Protein AF-A0A6G4UZ08-F1 (afdb_monomer_lite)

InterPro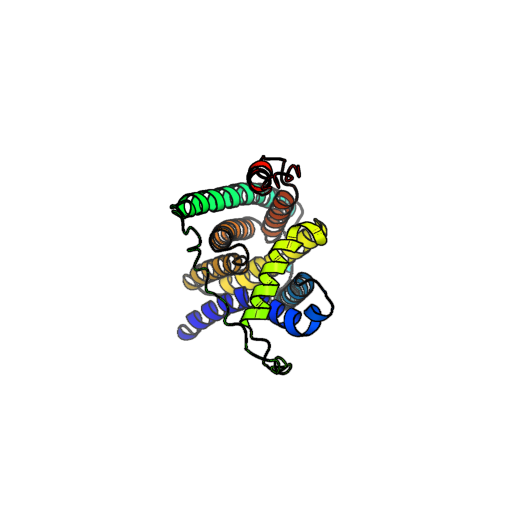 domains:
  IPR003675 CAAX prenyl protease 2/Lysostaphin resistance protein A-like domain [PF02517] (160-238)

Radius of gyration: 23.29 Å; chains: 1; bounding box: 74×42×82 Å

Foldseek 3Di:
DVVCLVVLLVVLLCVLQVLLVQLLVCCLPPPVVVVHASLVSSLVSLVVLLVVLCVVVPVVQFDFDDDVLLVLLLVLLVVLLVVLLVLLVVLLVVVVVVVVPDPPDPPVPPPVPDDPDDDDDDDPPPPPPDPPPVNSVVVNLVRCVVPVQPPCPLVNQLSVLLSSLSNLQVGSLVSLVVDDPPSSVSSNLSSLLSQLVSQCSVHDSSSVSSSVSSVSLNVSCVVRHSSSSSSSSSSNSVCVNDPPPDPPVPPVVVVPDPPPPPDPDD

Secondary structure (DSSP, 8-state):
-GGGHHHHHHHHHHHHHHHHHHHHHHHHHHTGGGT--HHHHHHHHHHHHHHHHHHHH-GGGGS-SSHHHHHHHHHHHHHHHHHHHHHHHHHHHHHHHHHTS---------------S---S-----TTS---HHHHHHHHHHHHHHHTTTTSHHHHHHHHHHHHHIIIIIIIHHHHTTSPTTHHHHHHHHHHHHHHHHTGGG-HHHHHHHHHHHHHHHHHHHHT-HHHHHHHHHHHHHHHHS----STHHHHHHTS----------

Sequence (266 aa):
MRGLIPYGVALLALYGTAARSIAAQVHARWLADRGIHPLPAYGAVLSTVACAGGWYLGIGAWLPDGAAAVVVALAVGGGTGVAAVVGDRWCVHQCGKRRRAPYASYAPSSSTRSRPAGAAAGHEPAEGGRWGIPLARERWYHWARSAAGARWGPGGLTTLAVLEELVYRGVLSALCLRLPAPPAAVALAAVTVAFGLSHAYGGWPQALAKSVVGALFLGAAATATLLAAVTAHVLFNLAACFPVHTGYTGAARAGAMPRETAGEGR

pLDDT: mean 80.52, std 18.05, range [39.38, 97.81]

Structure (mmCIF, N/CA/C/O backbone):
data_AF-A0A6G4UZ08-F1
#
_entry.id   AF-A0A6G4UZ08-F1
#
loop_
_atom_site.group_PDB
_atom_site.id
_atom_site.type_symbol
_atom_site.label_atom_id
_atom_site.label_alt_id
_atom_site.label_comp_id
_atom_site.label_asym_id
_atom_site.label_entity_id
_atom_site.label_seq_id
_atom_site.pdbx_PDB_ins_code
_atom_site.Cartn_x
_atom_site.Cartn_y
_atom_site.Cartn_z
_atom_site.occupancy
_atom_site.B_iso_or_equiv
_atom_site.auth_seq_id
_atom_site.auth_comp_id
_atom_site.auth_asym_id
_atom_site.auth_atom_id
_atom_site.pdbx_PDB_model_num
ATOM 1 N N . MET A 1 1 ? 5.545 -5.923 30.555 1.00 62.38 1 MET A N 1
ATOM 2 C CA . MET A 1 1 ? 5.050 -5.686 29.174 1.00 62.38 1 MET A CA 1
ATOM 3 C C . MET A 1 1 ? 5.569 -4.404 28.510 1.00 62.38 1 MET A C 1
ATOM 5 O O . MET A 1 1 ? 5.794 -4.442 27.309 1.00 62.38 1 MET A O 1
ATOM 9 N N . ARG A 1 2 ? 5.830 -3.295 29.230 1.00 72.75 2 ARG A N 1
ATOM 10 C CA . ARG A 1 2 ? 6.317 -2.030 28.621 1.00 72.75 2 ARG A CA 1
ATOM 11 C C . ARG A 1 2 ? 7.601 -2.167 27.778 1.00 72.75 2 ARG A C 1
ATOM 13 O O . ARG A 1 2 ? 7.722 -1.489 26.767 1.00 72.75 2 ARG A O 1
ATOM 20 N N . GLY A 1 3 ? 8.504 -3.086 28.132 1.00 76.81 3 GLY A N 1
ATOM 21 C CA . GLY A 1 3 ? 9.738 -3.337 27.374 1.00 76.81 3 GLY A CA 1
ATOM 22 C C . GLY A 1 3 ? 9.554 -3.999 26.000 1.00 76.81 3 GLY A C 1
ATOM 23 O O . GLY A 1 3 ? 10.451 -3.890 25.179 1.00 76.81 3 GLY A O 1
ATOM 24 N N . LEU A 1 4 ? 8.412 -4.643 25.716 1.00 83.62 4 LEU A N 1
ATOM 25 C CA . LEU A 1 4 ? 8.166 -5.353 24.444 1.00 83.62 4 LEU A CA 1
ATOM 26 C C . LEU A 1 4 ? 7.576 -4.455 23.348 1.00 83.62 4 LEU A C 1
ATOM 28 O O . LEU A 1 4 ? 7.643 -4.780 22.166 1.00 83.62 4 LEU A O 1
ATOM 32 N N . ILE A 1 5 ? 7.023 -3.307 23.735 1.00 79.44 5 ILE A N 1
ATOM 33 C CA . ILE A 1 5 ? 6.395 -2.338 22.832 1.00 79.44 5 ILE A CA 1
ATOM 34 C C . ILE A 1 5 ? 7.353 -1.846 21.731 1.00 79.44 5 ILE A C 1
ATOM 36 O O . ILE A 1 5 ? 6.970 -1.936 20.563 1.00 79.44 5 ILE A O 1
ATOM 40 N N . PRO A 1 6 ? 8.583 -1.367 22.027 1.00 75.75 6 PRO A N 1
ATOM 41 C CA . PRO A 1 6 ? 9.493 -0.912 20.973 1.00 75.75 6 PRO A CA 1
ATOM 42 C C . PRO A 1 6 ? 9.854 -2.028 19.981 1.00 75.75 6 PRO A C 1
ATOM 44 O O . PRO A 1 6 ? 9.943 -1.771 18.782 1.00 75.75 6 PRO A O 1
ATOM 47 N N . TYR A 1 7 ? 9.974 -3.276 20.449 1.00 78.69 7 TYR A N 1
ATOM 48 C CA . TYR A 1 7 ? 10.212 -4.432 19.581 1.00 78.69 7 TYR A CA 1
ATOM 49 C C . TYR A 1 7 ? 9.017 -4.722 18.670 1.00 78.69 7 TYR A C 1
ATOM 51 O O . TYR A 1 7 ? 9.209 -4.985 17.487 1.00 78.69 7 TYR A O 1
ATOM 59 N N . GLY A 1 8 ? 7.788 -4.612 19.184 1.00 77.94 8 GLY A N 1
ATOM 60 C CA . GLY A 1 8 ? 6.572 -4.753 18.379 1.00 77.94 8 GLY A CA 1
ATOM 61 C C . GLY A 1 8 ? 6.490 -3.717 17.253 1.00 77.94 8 GLY A C 1
ATOM 62 O O . GLY A 1 8 ? 6.228 -4.074 16.106 1.00 77.94 8 GLY A O 1
ATOM 63 N N . VAL A 1 9 ? 6.792 -2.449 17.552 1.00 77.81 9 VAL A N 1
ATOM 64 C CA . VAL A 1 9 ? 6.839 -1.373 16.544 1.00 77.81 9 VAL A CA 1
ATOM 65 C C . VAL A 1 9 ? 7.904 -1.657 15.481 1.00 77.81 9 VAL A C 1
ATOM 67 O O . VAL A 1 9 ? 7.621 -1.570 14.285 1.00 77.81 9 VAL A O 1
ATOM 70 N N . ALA A 1 10 ? 9.114 -2.036 15.903 1.00 77.88 10 ALA A N 1
ATOM 71 C CA . ALA A 1 10 ? 10.207 -2.356 14.989 1.00 77.88 10 ALA A CA 1
ATOM 72 C C . ALA A 1 10 ? 9.869 -3.548 14.080 1.00 77.88 10 ALA A C 1
ATOM 74 O O . ALA A 1 10 ? 10.098 -3.480 12.873 1.00 77.88 10 ALA A O 1
ATOM 75 N N . LEU A 1 11 ? 9.273 -4.608 14.636 1.00 82.50 11 LEU A N 1
ATOM 76 C CA . LEU A 1 11 ? 8.831 -5.777 13.876 1.00 82.50 11 LEU A CA 1
ATOM 77 C C . LEU A 1 11 ? 7.790 -5.400 12.822 1.00 82.50 11 LEU A C 1
ATOM 79 O O . LEU A 1 11 ? 7.929 -5.813 11.676 1.00 82.50 11 LEU A O 1
ATOM 83 N N . LEU A 1 12 ? 6.790 -4.583 13.162 1.00 78.75 12 LEU A N 1
ATOM 84 C CA . LEU A 1 12 ? 5.768 -4.149 12.202 1.00 78.75 12 LEU A CA 1
ATOM 85 C C . LEU A 1 12 ? 6.366 -3.324 11.052 1.00 78.75 12 LEU A C 1
ATOM 87 O O . LEU A 1 12 ? 6.024 -3.550 9.891 1.00 78.75 12 LEU A O 1
ATOM 91 N N . ALA A 1 13 ? 7.308 -2.426 11.350 1.00 78.50 13 ALA A N 1
ATOM 92 C CA . ALA A 1 13 ? 8.030 -1.671 10.326 1.00 78.50 13 ALA A CA 1
ATOM 93 C C . ALA A 1 13 ? 8.885 -2.587 9.423 1.00 78.50 13 ALA A C 1
ATOM 95 O O . ALA A 1 13 ? 8.894 -2.436 8.197 1.00 78.50 13 ALA A O 1
ATOM 96 N N . LEU A 1 14 ? 9.565 -3.572 10.019 1.00 82.94 14 LEU A N 1
ATOM 97 C CA . LEU A 1 14 ? 10.324 -4.598 9.301 1.00 82.94 14 LEU A CA 1
ATOM 98 C C . LEU A 1 14 ? 9.415 -5.423 8.388 1.00 82.94 14 LEU A C 1
ATOM 100 O O . LEU A 1 14 ? 9.700 -5.521 7.198 1.00 82.94 14 LEU A O 1
ATOM 104 N N . TYR A 1 15 ? 8.289 -5.937 8.886 1.00 82.06 15 TYR A N 1
ATOM 105 C CA . TYR A 1 15 ? 7.314 -6.672 8.074 1.00 82.06 15 TYR A CA 1
ATOM 106 C C . TYR A 1 15 ? 6.785 -5.830 6.908 1.00 82.06 15 TYR A C 1
ATOM 108 O O . TYR A 1 15 ? 6.729 -6.318 5.777 1.00 82.06 15 TYR A O 1
ATOM 116 N N . GLY A 1 16 ? 6.504 -4.546 7.152 1.00 77.56 16 GLY A N 1
ATOM 117 C CA . GLY A 1 16 ? 6.079 -3.599 6.122 1.00 77.56 16 GLY A CA 1
ATOM 118 C C . GLY A 1 16 ? 7.106 -3.374 5.008 1.00 77.56 16 GLY A C 1
ATOM 119 O O . GLY A 1 16 ? 6.731 -2.964 3.917 1.00 77.56 16 GLY A O 1
ATOM 120 N N . THR A 1 17 ? 8.390 -3.660 5.222 1.00 84.88 17 THR A N 1
ATOM 121 C CA . THR A 1 17 ? 9.422 -3.583 4.167 1.00 84.88 17 THR A CA 1
ATOM 122 C C . THR A 1 17 ? 9.878 -4.959 3.668 1.00 84.88 17 THR A C 1
ATOM 124 O O . THR A 1 17 ? 10.430 -5.074 2.569 1.00 84.88 17 THR A O 1
ATOM 127 N N . ALA A 1 18 ? 9.611 -6.020 4.434 1.00 89.75 18 ALA A N 1
ATOM 128 C CA . ALA A 1 18 ? 10.060 -7.378 4.161 1.00 89.75 18 ALA A CA 1
ATOM 129 C C . ALA A 1 18 ? 9.381 -8.000 2.940 1.00 89.75 18 ALA A C 1
ATOM 131 O O . ALA A 1 18 ? 10.061 -8.687 2.183 1.00 89.75 18 ALA A O 1
ATOM 132 N N . ALA A 1 19 ? 8.089 -7.733 2.701 1.00 90.44 19 ALA A N 1
ATOM 133 C CA . ALA A 1 19 ? 7.340 -8.347 1.597 1.00 90.44 19 ALA A CA 1
ATOM 134 C C . ALA A 1 19 ? 8.050 -8.165 0.245 1.00 90.44 19 ALA A C 1
ATOM 136 O O . ALA A 1 19 ? 8.245 -9.111 -0.518 1.00 90.44 19 ALA A O 1
ATOM 137 N N . ARG A 1 20 ? 8.545 -6.950 -0.001 1.00 88.56 20 ARG A N 1
ATOM 138 C CA . ARG A 1 20 ? 9.334 -6.619 -1.185 1.00 88.56 20 ARG A CA 1
ATOM 139 C C . ARG A 1 20 ? 10.671 -7.362 -1.223 1.00 88.56 20 ARG A C 1
ATOM 141 O O . ARG A 1 20 ? 11.052 -7.878 -2.269 1.00 88.56 20 ARG A O 1
ATOM 148 N N . SER A 1 21 ? 11.408 -7.373 -0.115 1.00 89.62 21 SER A N 1
ATOM 149 C CA . SER A 1 21 ? 12.724 -8.019 -0.038 1.00 89.62 21 SER A CA 1
ATOM 150 C C . SER A 1 21 ? 12.619 -9.527 -0.257 1.00 89.62 21 SER A C 1
ATOM 152 O O . SER A 1 21 ? 13.407 -10.093 -1.010 1.00 89.62 21 SER A O 1
ATOM 154 N N . ILE A 1 22 ? 11.605 -10.161 0.337 1.00 91.31 22 ILE A N 1
ATOM 155 C CA . ILE A 1 22 ? 11.285 -11.575 0.136 1.00 91.31 22 ILE A CA 1
ATOM 156 C C . ILE A 1 22 ? 10.932 -11.814 -1.332 1.00 91.31 22 ILE A C 1
ATOM 158 O O . ILE A 1 22 ? 11.539 -12.673 -1.961 1.00 91.31 22 ILE A O 1
ATOM 162 N N . ALA A 1 23 ? 10.032 -11.015 -1.912 1.00 91.19 23 ALA A N 1
ATOM 163 C CA . ALA A 1 23 ? 9.655 -11.141 -3.318 1.00 91.19 23 ALA A CA 1
ATOM 164 C C . ALA A 1 23 ? 10.851 -10.994 -4.274 1.00 91.19 23 ALA A C 1
ATOM 166 O O . ALA A 1 23 ? 10.967 -11.753 -5.234 1.00 91.19 23 ALA A O 1
ATOM 167 N N . ALA A 1 24 ? 11.770 -10.067 -3.987 1.00 87.94 24 ALA A N 1
ATOM 168 C CA . ALA A 1 24 ? 12.991 -9.884 -4.763 1.00 87.94 24 ALA A CA 1
ATOM 169 C C . ALA A 1 24 ? 13.921 -11.101 -4.687 1.00 87.94 24 ALA A C 1
ATOM 171 O O . ALA A 1 24 ? 14.457 -11.520 -5.709 1.00 87.94 24 ALA A O 1
ATOM 172 N N . GLN A 1 25 ? 14.078 -11.700 -3.503 1.00 90.38 25 GLN A N 1
ATOM 173 C CA . GLN A 1 25 ? 14.859 -12.929 -3.331 1.00 90.38 25 GLN A CA 1
ATOM 174 C C . GLN A 1 25 ? 14.197 -14.121 -4.028 1.00 90.38 25 GLN A C 1
ATOM 176 O O . GLN A 1 25 ? 14.879 -14.884 -4.709 1.00 90.38 25 GLN A O 1
ATOM 181 N N . VAL A 1 26 ? 12.873 -14.253 -3.900 1.00 92.12 26 VAL A N 1
ATOM 182 C CA . VAL A 1 26 ? 12.088 -15.301 -4.562 1.00 92.12 26 VAL A CA 1
ATOM 183 C C . VAL A 1 26 ? 12.263 -15.215 -6.074 1.00 92.12 26 VAL A C 1
ATOM 185 O O . VAL A 1 26 ? 12.577 -16.201 -6.739 1.00 92.12 26 VAL A O 1
ATOM 188 N N . HIS A 1 27 ? 12.106 -14.013 -6.622 1.00 91.38 27 HIS A N 1
ATOM 189 C CA . HIS A 1 27 ? 12.252 -13.788 -8.049 1.00 91.38 27 HIS A CA 1
ATOM 190 C C . HIS A 1 27 ? 13.671 -14.060 -8.536 1.00 91.38 27 HIS A C 1
ATOM 192 O O . HIS A 1 27 ? 13.840 -14.839 -9.470 1.00 91.38 27 HIS A O 1
ATOM 198 N N . ALA A 1 28 ? 14.678 -13.488 -7.871 1.00 88.69 28 ALA A N 1
ATOM 199 C CA . ALA A 1 28 ? 16.075 -13.639 -8.260 1.00 88.69 28 ALA A CA 1
ATOM 200 C C . ALA A 1 28 ? 16.537 -15.101 -8.260 1.00 88.69 28 ALA A C 1
ATOM 202 O O . ALA A 1 28 ? 17.313 -15.483 -9.127 1.00 88.69 28 ALA A O 1
ATOM 203 N N . ARG A 1 29 ? 16.061 -15.913 -7.307 1.00 91.44 29 ARG A N 1
ATOM 204 C CA . ARG A 1 29 ? 16.478 -17.315 -7.171 1.00 91.44 29 ARG A CA 1
ATOM 205 C C . ARG A 1 29 ? 15.748 -18.277 -8.099 1.00 91.44 29 ARG A C 1
ATOM 207 O O . ARG A 1 29 ? 16.340 -19.271 -8.496 1.00 91.44 29 ARG A O 1
ATOM 214 N N . TRP A 1 30 ? 14.466 -18.039 -8.385 1.00 93.62 30 TRP A N 1
ATOM 215 C CA . TRP A 1 30 ? 13.621 -19.070 -9.009 1.00 93.62 30 TRP A CA 1
ATOM 216 C C . TRP A 1 30 ? 12.907 -18.638 -10.290 1.00 93.62 30 TRP A C 1
ATOM 218 O O . TRP A 1 30 ? 12.443 -19.495 -11.042 1.00 93.62 30 TRP A O 1
ATOM 228 N N . LEU A 1 31 ? 12.774 -17.334 -10.541 1.00 91.75 31 LEU A N 1
ATOM 229 C CA . LEU A 1 31 ? 11.913 -16.810 -11.608 1.00 91.75 31 LEU A CA 1
ATOM 230 C C . LEU A 1 31 ? 12.671 -15.979 -12.646 1.00 91.75 31 LEU A C 1
ATOM 232 O O . LEU A 1 31 ? 12.237 -15.918 -13.796 1.00 91.75 31 LEU A O 1
ATOM 236 N N . ALA A 1 32 ? 13.787 -15.358 -12.258 1.00 88.50 32 ALA A N 1
ATOM 237 C CA . ALA A 1 32 ? 14.566 -14.475 -13.118 1.00 88.50 32 ALA A CA 1
ATOM 238 C C . ALA A 1 32 ? 15.076 -15.196 -14.375 1.00 88.50 32 ALA A C 1
ATOM 240 O O . ALA A 1 32 ? 14.857 -14.703 -15.481 1.00 88.50 32 ALA A O 1
ATOM 241 N N . ASP A 1 33 ? 15.646 -16.394 -14.223 1.00 88.81 33 ASP A N 1
ATOM 242 C CA . ASP A 1 33 ? 16.184 -17.186 -15.343 1.00 88.81 33 ASP A CA 1
ATOM 243 C C 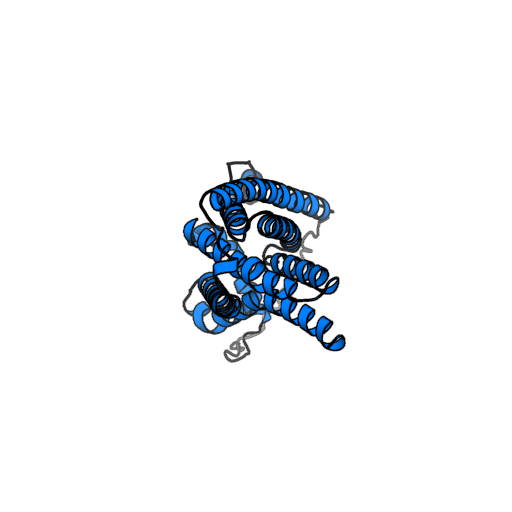. ASP A 1 33 ? 15.090 -17.717 -16.279 1.00 88.81 33 ASP A C 1
ATOM 245 O O . ASP A 1 33 ? 15.345 -18.054 -17.430 1.00 88.81 33 ASP A O 1
ATOM 249 N N . ARG A 1 34 ? 13.838 -17.736 -15.807 1.00 91.94 34 ARG A N 1
ATOM 250 C CA . ARG A 1 34 ? 12.658 -18.116 -16.597 1.00 91.94 34 ARG A CA 1
ATOM 251 C C . ARG A 1 34 ? 12.025 -16.927 -17.321 1.00 91.94 34 ARG A C 1
ATOM 253 O O . ARG A 1 34 ? 10.966 -17.074 -17.922 1.00 91.94 34 ARG A O 1
ATOM 260 N N . GLY A 1 35 ? 12.605 -15.730 -17.202 1.00 87.50 35 GLY A N 1
ATOM 261 C CA . GLY A 1 35 ? 12.043 -14.501 -17.764 1.00 87.50 35 GLY A CA 1
ATOM 262 C C . GLY A 1 35 ? 10.690 -14.101 -17.159 1.00 87.50 35 GLY A C 1
ATOM 263 O O . GLY A 1 35 ? 9.981 -13.270 -17.732 1.00 87.50 35 GLY A O 1
ATOM 264 N N . ILE A 1 36 ? 10.310 -14.679 -16.013 1.00 88.50 36 ILE A N 1
ATOM 265 C CA . ILE A 1 36 ? 9.049 -14.366 -15.339 1.00 88.50 36 ILE A CA 1
ATOM 266 C C . ILE A 1 36 ? 9.177 -12.990 -14.685 1.00 88.50 36 ILE A C 1
ATOM 268 O O . ILE A 1 36 ? 10.213 -12.629 -14.125 1.00 88.50 36 ILE A O 1
ATOM 272 N N . HIS A 1 37 ? 8.109 -12.198 -14.756 1.00 85.88 37 HIS A N 1
ATOM 273 C CA . HIS A 1 37 ? 8.084 -10.858 -14.180 1.00 85.88 37 HIS A CA 1
ATOM 274 C C . HIS A 1 37 ? 8.256 -10.896 -12.642 1.00 85.88 37 HIS A C 1
ATOM 276 O O . HIS A 1 37 ? 7.861 -11.876 -12.023 1.00 85.88 37 HIS A O 1
ATOM 282 N N . PRO A 1 38 ? 8.797 -9.853 -11.989 1.00 86.94 38 PRO A N 1
ATOM 283 C CA . PRO A 1 38 ? 8.907 -9.780 -10.523 1.00 86.94 38 PRO A CA 1
ATOM 284 C C . PRO A 1 38 ? 7.577 -9.667 -9.755 1.00 86.94 38 PRO A C 1
ATOM 286 O O . PRO A 1 38 ? 7.452 -10.141 -8.627 1.00 86.94 38 PRO A O 1
ATOM 289 N N . LEU A 1 39 ? 6.562 -9.045 -10.354 1.00 88.25 39 LEU A N 1
ATOM 290 C CA . LEU A 1 39 ? 5.288 -8.764 -9.676 1.00 88.25 39 LEU A CA 1
ATOM 291 C C . LEU A 1 39 ? 4.445 -9.987 -9.246 1.00 88.25 39 LEU A C 1
ATOM 293 O O . LEU A 1 39 ? 3.821 -9.868 -8.199 1.00 88.25 39 LEU A O 1
ATOM 297 N N . PRO A 1 40 ? 4.417 -11.156 -9.923 1.00 91.75 40 PRO A N 1
ATOM 298 C CA . PRO A 1 40 ? 3.735 -12.345 -9.412 1.00 91.75 40 PRO A CA 1
ATOM 299 C C . PRO A 1 40 ? 4.353 -12.828 -8.101 1.00 91.75 40 PRO A C 1
ATOM 301 O O . PRO A 1 40 ? 3.620 -13.200 -7.194 1.00 91.75 40 PRO A O 1
ATOM 304 N N . ALA A 1 41 ? 5.685 -12.768 -7.960 1.00 92.88 41 ALA A N 1
ATOM 305 C CA . ALA A 1 41 ? 6.344 -13.100 -6.698 1.00 92.8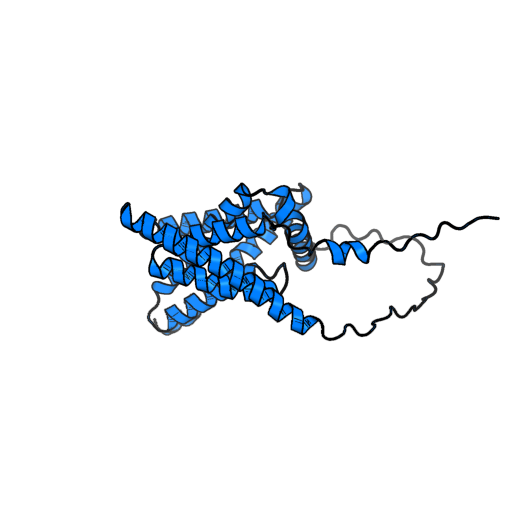8 41 ALA A CA 1
ATOM 306 C C . ALA A 1 41 ? 5.913 -12.139 -5.586 1.00 92.88 41 ALA A C 1
ATOM 308 O O . ALA A 1 41 ? 5.617 -12.566 -4.474 1.00 92.88 41 ALA A O 1
ATOM 309 N N . TYR A 1 42 ? 5.830 -10.845 -5.898 1.00 92.62 42 TYR A N 1
ATOM 310 C CA . TYR A 1 42 ? 5.365 -9.843 -4.943 1.00 92.62 42 TYR A CA 1
ATOM 311 C C . TYR A 1 42 ? 3.894 -10.038 -4.566 1.00 92.62 42 TYR A C 1
ATOM 313 O O . TYR A 1 42 ? 3.576 -10.108 -3.382 1.00 92.62 42 TYR A O 1
ATOM 321 N N . GLY A 1 43 ? 3.018 -10.234 -5.553 1.00 94.44 43 GLY A N 1
ATOM 322 C CA . GLY A 1 43 ? 1.608 -10.543 -5.339 1.00 94.44 43 GLY A CA 1
ATOM 323 C C . GLY A 1 43 ? 1.403 -11.819 -4.519 1.00 94.44 43 GLY A C 1
ATOM 324 O O . GLY A 1 43 ? 0.569 -11.824 -3.620 1.00 94.44 43 GLY A O 1
ATOM 325 N N . ALA A 1 44 ? 2.198 -12.869 -4.747 1.00 95.56 44 ALA A N 1
ATOM 326 C CA . ALA A 1 44 ? 2.138 -14.104 -3.964 1.00 95.56 44 ALA A CA 1
ATOM 327 C C . ALA A 1 44 ? 2.522 -13.878 -2.493 1.00 95.56 44 ALA A C 1
ATOM 329 O O . ALA A 1 44 ? 1.818 -14.339 -1.592 1.00 95.56 44 ALA A O 1
ATOM 330 N N . VAL A 1 45 ? 3.598 -13.124 -2.233 1.00 95.12 45 VAL A N 1
ATOM 331 C CA . VAL A 1 45 ? 4.006 -12.764 -0.866 1.00 95.12 45 VAL A CA 1
ATOM 332 C C . VAL A 1 45 ? 2.922 -11.932 -0.177 1.00 95.12 45 VAL A C 1
ATOM 334 O O . VAL A 1 45 ? 2.529 -12.265 0.939 1.00 95.12 45 VAL A O 1
ATOM 337 N N . LEU A 1 46 ? 2.389 -10.899 -0.840 1.00 96.00 46 LEU A N 1
ATOM 338 C CA . LEU A 1 46 ? 1.308 -10.081 -0.280 1.00 96.00 46 LEU A CA 1
ATOM 339 C C . LEU A 1 46 ? 0.045 -10.905 -0.010 1.00 96.00 46 LEU A C 1
ATOM 341 O O . LEU A 1 46 ? -0.531 -10.784 1.064 1.00 96.00 46 LEU A O 1
ATOM 345 N N . SER A 1 47 ? -0.350 -11.777 -0.941 1.00 96.25 47 SER A N 1
ATOM 346 C CA . SER A 1 47 ? -1.509 -12.667 -0.778 1.00 96.25 47 SER A CA 1
ATOM 347 C C . SER A 1 47 ? -1.334 -13.584 0.426 1.00 96.25 47 SER A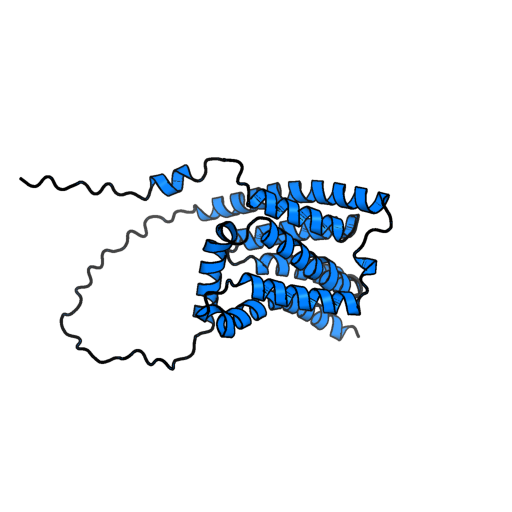 C 1
ATOM 349 O O . SER A 1 47 ? -2.257 -13.747 1.213 1.00 96.25 47 SER A O 1
ATOM 351 N N . THR A 1 48 ? -0.129 -14.124 0.620 1.00 95.12 48 THR A N 1
ATOM 352 C CA . THR A 1 48 ? 0.181 -14.991 1.765 1.00 95.12 48 THR A CA 1
ATOM 353 C C . THR A 1 48 ? 0.024 -14.233 3.083 1.00 95.12 48 THR A C 1
ATOM 355 O O . THR A 1 48 ? -0.631 -14.719 4.003 1.00 95.12 48 THR A O 1
ATOM 358 N N . VAL A 1 49 ? 0.573 -13.015 3.163 1.00 94.19 49 VAL A N 1
ATOM 359 C CA . VAL A 1 49 ? 0.454 -12.151 4.349 1.00 94.19 49 VAL A CA 1
ATOM 360 C C . VAL A 1 49 ? -0.998 -11.732 4.587 1.00 94.19 49 VAL A C 1
ATOM 362 O O . VAL A 1 49 ? -1.462 -11.783 5.725 1.00 94.19 49 VAL A O 1
ATOM 365 N N . ALA A 1 50 ? -1.729 -11.360 3.534 1.00 94.44 50 ALA A N 1
ATOM 366 C CA . ALA A 1 50 ? -3.137 -10.994 3.612 1.00 94.44 50 ALA A CA 1
ATOM 367 C C . ALA A 1 50 ? -3.991 -12.173 4.099 1.00 94.44 50 ALA A C 1
ATOM 369 O O . ALA A 1 50 ? -4.725 -12.019 5.066 1.00 94.44 50 ALA A O 1
ATOM 370 N N . CYS A 1 51 ? -3.856 -13.368 3.517 1.00 94.31 51 CYS A N 1
ATOM 371 C CA . CYS A 1 51 ? -4.597 -14.553 3.953 1.00 94.31 51 CYS A CA 1
ATOM 372 C C . CYS A 1 51 ? -4.295 -14.916 5.414 1.00 94.31 51 CYS A C 1
ATOM 374 O O . CYS A 1 51 ? -5.224 -15.120 6.193 1.00 94.31 51 CYS A O 1
ATOM 376 N N . ALA A 1 52 ? -3.018 -14.940 5.808 1.00 92.75 52 ALA A N 1
ATOM 377 C CA . ALA A 1 52 ? -2.627 -15.232 7.187 1.00 92.75 52 ALA A CA 1
ATOM 378 C C . ALA A 1 52 ? -3.163 -14.181 8.175 1.00 92.75 52 ALA A C 1
ATOM 380 O O . ALA A 1 52 ? -3.681 -14.523 9.237 1.00 92.75 52 ALA A O 1
ATOM 381 N N . GLY A 1 53 ? -3.083 -12.898 7.814 1.00 90.50 53 GLY A N 1
ATOM 382 C CA . GLY A 1 53 ? -3.596 -11.809 8.637 1.00 90.50 53 GLY A CA 1
ATOM 383 C C . GLY A 1 53 ? -5.123 -11.785 8.721 1.00 90.50 53 GLY A C 1
ATOM 384 O O . GLY A 1 53 ? -5.654 -11.545 9.798 1.00 90.50 53 GLY A O 1
ATOM 385 N N . GLY A 1 54 ? -5.829 -12.091 7.631 1.00 90.81 54 GLY A N 1
ATOM 386 C CA . GLY A 1 54 ? -7.289 -12.212 7.610 1.00 90.81 54 GLY A CA 1
ATOM 387 C C . GLY A 1 54 ? -7.790 -13.395 8.430 1.00 90.81 54 GLY A C 1
ATOM 388 O O . GLY A 1 54 ? -8.787 -13.268 9.136 1.00 90.81 54 GLY A O 1
ATOM 389 N N . TRP A 1 55 ? -7.061 -14.515 8.407 1.00 92.38 55 TRP A N 1
ATOM 390 C CA . TRP A 1 55 ? -7.321 -15.651 9.290 1.00 92.38 55 TRP A CA 1
ATOM 391 C C . TRP A 1 55 ? -7.114 -15.288 10.768 1.00 92.38 55 TRP A C 1
ATOM 393 O O . TRP A 1 55 ? -7.960 -15.606 11.597 1.00 92.38 55 TRP A O 1
ATOM 403 N N . TYR A 1 56 ? -6.031 -14.576 11.099 1.00 91.38 56 TYR A N 1
ATOM 404 C CA . TYR A 1 56 ? -5.705 -14.207 12.481 1.00 91.38 56 TYR A CA 1
ATOM 405 C C . TYR A 1 56 ? -6.596 -13.091 13.060 1.00 91.38 56 TYR A C 1
ATOM 407 O O . TYR A 1 56 ? -6.997 -13.156 14.220 1.00 91.38 56 TYR A O 1
ATOM 415 N N . LEU A 1 57 ? -6.886 -12.045 12.280 1.00 90.56 57 LEU A N 1
ATOM 416 C CA . LEU A 1 57 ? -7.628 -10.859 12.732 1.00 90.56 57 LEU A CA 1
ATOM 417 C C . LEU A 1 57 ? -9.141 -10.964 12.503 1.00 90.56 57 LEU A C 1
ATOM 419 O O . LEU A 1 57 ? -9.894 -10.225 13.136 1.00 90.56 57 LEU A O 1
ATOM 423 N N . GLY A 1 58 ? -9.569 -11.857 11.610 1.00 91.75 58 GLY A N 1
ATOM 424 C CA . GLY A 1 58 ? -10.938 -11.954 11.119 1.00 91.75 58 GLY A CA 1
ATOM 425 C C . GLY A 1 58 ? -11.208 -11.000 9.950 1.00 91.75 58 GLY A C 1
ATOM 426 O O . GLY A 1 58 ? -10.930 -9.804 10.014 1.00 91.75 58 GLY A O 1
ATOM 427 N N . ILE A 1 59 ? -11.815 -11.527 8.884 1.00 89.38 59 ILE A N 1
ATOM 428 C CA . ILE A 1 59 ? -12.138 -10.763 7.664 1.00 89.38 59 ILE A CA 1
ATOM 429 C C . ILE A 1 59 ? -13.271 -9.745 7.855 1.00 89.38 59 ILE A C 1
ATOM 431 O O . ILE A 1 59 ? -13.390 -8.812 7.067 1.00 89.38 59 ILE A O 1
ATOM 435 N N . GLY A 1 60 ? -14.097 -9.903 8.897 1.00 86.44 60 GLY A N 1
ATOM 436 C CA . GLY A 1 60 ? -15.232 -9.011 9.161 1.00 86.44 60 GLY A CA 1
ATOM 437 C C . GLY A 1 60 ? -14.803 -7.560 9.376 1.00 86.44 60 GLY A C 1
ATOM 438 O O . GLY A 1 60 ? -15.468 -6.650 8.907 1.00 86.44 60 GLY A O 1
ATOM 439 N N . ALA A 1 61 ? -13.622 -7.339 9.964 1.00 81.19 61 ALA A N 1
ATOM 440 C CA . ALA A 1 61 ? -13.076 -5.999 10.185 1.00 81.19 61 ALA A CA 1
ATOM 441 C C . ALA A 1 61 ? -12.684 -5.257 8.889 1.00 81.19 61 ALA A C 1
ATOM 443 O O . ALA A 1 61 ? -12.322 -4.083 8.932 1.00 81.19 61 ALA A O 1
ATOM 444 N N . TRP A 1 62 ? -12.689 -5.935 7.738 1.00 86.38 62 TRP A N 1
ATOM 445 C CA . TRP A 1 62 ? -12.291 -5.358 6.453 1.00 86.38 62 TRP A CA 1
ATOM 446 C C . TRP A 1 62 ? -13.472 -4.896 5.609 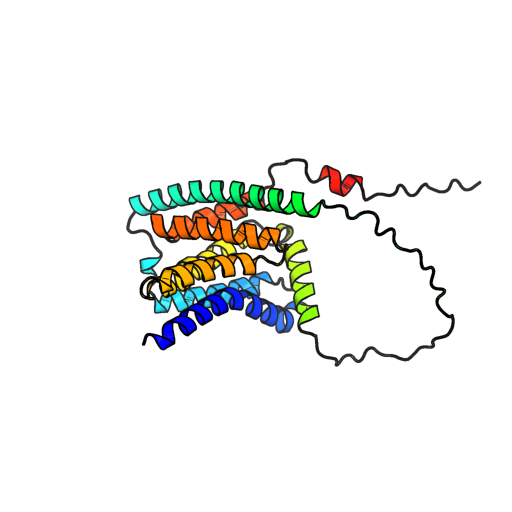1.00 86.38 62 TRP A C 1
ATOM 448 O O . TRP A 1 62 ? -13.283 -4.121 4.668 1.00 86.38 62 TRP A O 1
ATOM 458 N N . LEU A 1 63 ? -14.673 -5.380 5.917 1.00 90.25 63 LEU A N 1
ATOM 459 C CA . LEU A 1 63 ? -15.853 -5.157 5.102 1.00 90.25 63 LEU A CA 1
ATOM 460 C C . LEU A 1 63 ? -16.762 -4.112 5.760 1.00 90.25 63 LEU A C 1
ATOM 462 O O . LEU A 1 63 ? -16.904 -4.102 6.978 1.00 90.25 63 LEU A O 1
ATOM 466 N N . PRO A 1 64 ? -17.366 -3.209 4.972 1.00 91.19 64 PRO A N 1
ATOM 467 C CA . PRO A 1 64 ? -18.405 -2.319 5.472 1.00 91.19 64 PRO A CA 1
ATOM 468 C C . PRO A 1 64 ? -19.672 -3.086 5.861 1.00 91.19 64 PRO A C 1
ATOM 470 O O . PRO A 1 64 ? -20.144 -3.944 5.112 1.00 91.19 64 PRO A O 1
ATOM 473 N N . ASP A 1 65 ? -20.270 -2.692 6.984 1.00 93.56 65 ASP A N 1
ATOM 474 C CA . ASP A 1 65 ? -21.536 -3.243 7.462 1.00 93.56 65 ASP A CA 1
ATOM 475 C C . ASP A 1 65 ? -22.724 -2.573 6.751 1.00 93.56 65 ASP A C 1
ATOM 477 O O . ASP A 1 65 ? -23.222 -1.515 7.141 1.00 93.56 65 ASP A O 1
ATOM 481 N N . GLY A 1 66 ? -23.183 -3.206 5.669 1.00 95.75 66 GLY A N 1
ATOM 482 C CA . GLY A 1 66 ? -24.391 -2.815 4.940 1.00 95.75 66 GLY A CA 1
ATOM 483 C C . GLY A 1 66 ? -24.176 -1.824 3.789 1.00 95.75 66 GLY A C 1
ATOM 484 O O . GLY A 1 66 ? -23.104 -1.255 3.578 1.00 95.75 66 GLY A O 1
ATOM 485 N N . ALA A 1 67 ? -25.236 -1.617 3.001 1.00 95.94 67 ALA A N 1
ATOM 486 C CA . ALA A 1 67 ? -25.167 -0.878 1.737 1.00 95.94 67 ALA A CA 1
ATOM 487 C C . ALA A 1 67 ? -24.790 0.605 1.909 1.00 95.94 67 ALA A C 1
ATOM 489 O O . ALA A 1 67 ? -24.010 1.137 1.121 1.00 95.94 67 ALA A O 1
ATOM 490 N N . ALA A 1 68 ? -25.293 1.271 2.953 1.00 95.56 68 ALA A N 1
ATOM 491 C CA . ALA A 1 68 ? -24.959 2.671 3.222 1.00 95.56 68 ALA A CA 1
ATOM 492 C C . ALA A 1 68 ? -23.456 2.853 3.505 1.00 95.56 68 ALA A C 1
ATOM 494 O O . ALA A 1 68 ? -22.831 3.765 2.966 1.00 95.56 68 ALA A O 1
ATOM 495 N N . ALA A 1 69 ? -22.858 1.943 4.281 1.00 94.50 69 ALA A N 1
ATOM 496 C CA . ALA A 1 69 ? -21.429 1.963 4.577 1.00 94.50 69 ALA A CA 1
ATOM 497 C C . ALA A 1 69 ? -20.575 1.717 3.320 1.00 94.50 69 ALA A C 1
ATOM 499 O O . ALA A 1 69 ? -19.541 2.364 3.151 1.00 94.50 69 ALA A O 1
ATOM 500 N N . VAL A 1 70 ? -21.027 0.854 2.398 1.00 96.19 70 VAL A N 1
ATOM 501 C CA . VAL A 1 70 ? -20.388 0.677 1.080 1.00 96.19 70 VAL A CA 1
ATOM 502 C C . VAL A 1 70 ? -20.388 1.990 0.296 1.00 96.19 70 VAL A C 1
ATOM 504 O O . VAL A 1 70 ? -19.338 2.403 -0.190 1.00 96.19 70 VAL A O 1
ATOM 507 N N . VAL A 1 71 ? -21.532 2.674 0.196 1.00 96.50 71 VAL A N 1
ATOM 508 C CA . VAL A 1 71 ? -21.643 3.944 -0.546 1.00 96.50 71 VAL A CA 1
ATOM 509 C C . VAL A 1 71 ? -20.719 5.010 0.042 1.00 96.50 71 VAL A C 1
ATOM 511 O O . VAL A 1 71 ? -19.981 5.656 -0.702 1.00 96.50 71 VAL A O 1
ATOM 514 N N . VAL A 1 72 ? -20.700 5.156 1.371 1.00 95.81 72 VAL A N 1
ATOM 515 C CA . VAL A 1 72 ? -19.794 6.090 2.056 1.00 95.81 72 VAL A CA 1
ATOM 516 C C . VAL A 1 72 ? -18.334 5.726 1.786 1.00 95.81 72 VAL A C 1
ATOM 518 O O . VAL A 1 72 ? -17.546 6.603 1.438 1.00 95.81 72 VAL A O 1
ATOM 521 N N . ALA A 1 73 ? -17.968 4.445 1.878 1.00 95.25 73 ALA A N 1
ATOM 522 C CA . ALA A 1 73 ? -16.605 3.994 1.614 1.00 95.25 73 ALA A CA 1
ATOM 523 C C . ALA A 1 73 ? -16.164 4.278 0.171 1.00 95.25 73 ALA A C 1
ATOM 525 O O . ALA A 1 73 ? -15.048 4.748 -0.043 1.00 95.25 73 ALA A O 1
ATOM 526 N N . LEU A 1 74 ? -17.040 4.057 -0.812 1.00 96.56 74 LEU A N 1
ATOM 527 C CA . LEU A 1 74 ? -16.767 4.376 -2.213 1.00 96.56 74 LEU A CA 1
ATOM 528 C C . LEU A 1 74 ? -16.639 5.887 -2.442 1.00 96.56 74 LEU A C 1
ATOM 530 O O . LEU A 1 74 ? -15.735 6.312 -3.158 1.00 96.56 74 LEU A O 1
ATOM 534 N N . ALA A 1 75 ? -17.492 6.705 -1.817 1.00 96.81 75 ALA A N 1
ATOM 535 C CA . ALA A 1 75 ? -17.436 8.162 -1.934 1.00 96.81 75 ALA A CA 1
ATOM 536 C C . ALA A 1 75 ? -16.153 8.739 -1.310 1.00 96.81 75 ALA A C 1
ATOM 538 O O . ALA A 1 75 ? -15.431 9.498 -1.962 1.00 96.81 75 ALA A O 1
ATOM 539 N N . VAL A 1 76 ? -15.832 8.328 -0.078 1.00 96.94 76 VAL A N 1
ATOM 540 C CA . VAL A 1 76 ? -14.588 8.704 0.613 1.00 96.94 76 VAL A CA 1
ATOM 541 C C . VAL A 1 76 ? -13.383 8.226 -0.192 1.00 96.94 76 VAL A C 1
ATOM 543 O O . VAL A 1 76 ? -12.499 9.023 -0.497 1.00 96.94 76 VAL A O 1
ATOM 546 N N . GLY A 1 77 ? -13.373 6.958 -0.610 1.00 96.81 77 GLY A N 1
ATOM 547 C CA . GLY A 1 77 ? -12.302 6.383 -1.419 1.00 96.81 77 GLY A CA 1
ATOM 548 C C . GLY A 1 77 ? -12.109 7.105 -2.753 1.00 96.81 77 GLY A C 1
ATOM 549 O O . GLY A 1 77 ? -10.978 7.403 -3.131 1.00 96.81 77 GLY A O 1
ATOM 550 N N . GLY A 1 78 ? -13.198 7.465 -3.435 1.00 97.25 78 GLY A N 1
ATOM 551 C CA . GLY A 1 78 ? -13.178 8.266 -4.658 1.00 97.25 78 GLY A CA 1
ATOM 552 C C . GLY A 1 78 ? -12.510 9.625 -4.455 1.00 97.25 78 GLY A C 1
ATOM 553 O O . GLY A 1 78 ? -11.550 9.959 -5.155 1.00 97.25 78 GLY A O 1
ATOM 554 N N . GLY A 1 79 ? -12.961 10.379 -3.448 1.00 96.88 79 GLY A N 1
ATOM 555 C CA . GLY A 1 79 ? -12.382 11.677 -3.099 1.00 96.88 79 GLY A CA 1
ATOM 556 C C . GLY A 1 79 ? -10.908 11.581 -2.690 1.00 96.88 79 GLY A C 1
ATOM 557 O O . GLY A 1 79 ? -10.072 12.345 -3.181 1.00 96.88 79 GLY A O 1
ATOM 558 N N . THR A 1 80 ? -10.554 10.601 -1.851 1.00 97.12 80 THR A N 1
ATOM 559 C CA . THR A 1 80 ? -9.163 10.358 -1.445 1.00 97.12 80 THR A CA 1
ATOM 560 C C . THR A 1 80 ? -8.285 9.942 -2.624 1.00 97.12 80 THR A C 1
ATOM 562 O O . THR A 1 80 ? -7.145 10.393 -2.707 1.00 97.12 80 THR A O 1
ATOM 565 N N . GLY A 1 81 ? -8.792 9.136 -3.561 1.00 95.94 81 GLY A N 1
ATOM 566 C CA . GLY A 1 81 ? -8.065 8.741 -4.769 1.00 95.94 81 GLY A CA 1
ATOM 567 C C . GLY A 1 81 ? -7.669 9.948 -5.622 1.00 95.94 81 GLY A C 1
ATOM 568 O O . GLY A 1 81 ? -6.506 10.082 -6.007 1.00 95.94 81 GLY A O 1
ATOM 569 N N . VAL A 1 82 ? -8.596 10.889 -5.839 1.00 96.06 82 VAL A N 1
ATOM 570 C CA . VAL A 1 82 ? -8.308 12.155 -6.541 1.00 96.06 82 VAL A CA 1
ATOM 571 C C . VAL A 1 82 ? -7.260 12.976 -5.786 1.00 96.06 82 VAL A C 1
ATOM 573 O O . VAL A 1 82 ? -6.275 13.420 -6.383 1.00 96.06 82 VAL A O 1
ATOM 576 N N . ALA A 1 83 ? -7.426 13.136 -4.469 1.00 96.44 83 ALA A N 1
ATOM 577 C CA . ALA A 1 83 ? -6.470 13.860 -3.633 1.00 96.44 83 ALA A CA 1
ATOM 578 C C . ALA A 1 83 ? -5.068 13.227 -3.675 1.00 96.44 83 ALA A C 1
ATOM 580 O O . ALA A 1 83 ? -4.072 13.944 -3.770 1.00 96.44 83 ALA A O 1
ATOM 581 N N . ALA A 1 84 ? -4.979 11.894 -3.679 1.00 96.25 84 ALA A N 1
ATOM 582 C CA . ALA A 1 84 ? -3.725 11.160 -3.792 1.00 96.25 84 ALA A CA 1
ATOM 583 C C . ALA A 1 84 ? -3.033 11.400 -5.140 1.00 96.25 84 ALA A C 1
ATOM 585 O O . ALA A 1 84 ? -1.822 11.608 -5.165 1.00 96.25 84 ALA A O 1
ATOM 586 N N . VAL A 1 85 ? -3.776 11.440 -6.253 1.00 94.38 85 VAL A N 1
ATOM 587 C CA . VAL A 1 85 ? -3.210 11.755 -7.579 1.00 94.38 85 VAL A CA 1
ATOM 588 C C . VAL A 1 85 ? -2.635 13.172 -7.609 1.00 94.38 85 VAL A C 1
ATOM 590 O O . VAL A 1 85 ? -1.517 13.378 -8.088 1.00 94.38 85 VAL A O 1
ATOM 593 N N . VAL A 1 86 ? -3.373 14.155 -7.084 1.00 94.56 86 VAL A N 1
ATOM 594 C CA . VAL A 1 86 ? -2.912 15.551 -7.009 1.00 94.56 86 VAL A CA 1
ATOM 595 C C . VAL A 1 86 ? -1.692 15.671 -6.092 1.00 94.56 86 VAL A C 1
ATOM 597 O O . VAL A 1 86 ? -0.697 16.292 -6.472 1.00 94.56 86 VAL A O 1
ATOM 600 N N . GLY A 1 87 ? -1.744 15.039 -4.918 1.00 93.56 87 GLY A N 1
ATOM 601 C CA . GLY A 1 87 ? -0.671 15.039 -3.928 1.00 93.56 87 GLY A CA 1
ATOM 602 C C . GLY A 1 87 ? 0.615 14.395 -4.444 1.00 93.56 87 GLY A C 1
ATOM 603 O O . GLY A 1 87 ? 1.680 14.996 -4.326 1.00 93.56 87 GLY A O 1
ATOM 604 N N . ASP A 1 88 ? 0.523 13.226 -5.085 1.00 92.94 88 ASP A N 1
ATOM 605 C CA . ASP A 1 88 ? 1.666 12.524 -5.682 1.00 92.94 88 ASP A CA 1
ATOM 606 C C . ASP A 1 88 ? 2.355 13.406 -6.735 1.00 92.94 88 ASP A C 1
ATOM 608 O O . ASP A 1 88 ? 3.558 13.669 -6.639 1.00 92.94 88 ASP A O 1
ATOM 612 N N . ARG A 1 89 ? 1.579 13.986 -7.664 1.00 91.31 89 ARG A N 1
ATOM 613 C CA . ARG A 1 89 ? 2.094 14.906 -8.694 1.00 91.31 89 ARG A CA 1
ATOM 614 C C . ARG A 1 89 ? 2.747 16.147 -8.090 1.00 91.31 89 ARG A C 1
ATOM 616 O O . ARG A 1 89 ? 3.826 16.548 -8.533 1.00 91.31 89 ARG A O 1
ATOM 623 N N . TRP A 1 90 ? 2.119 16.751 -7.083 1.00 93.31 90 TRP A N 1
ATOM 624 C CA . TRP A 1 90 ? 2.667 17.916 -6.394 1.00 93.31 90 TRP A CA 1
ATOM 625 C C . TRP A 1 90 ? 3.984 17.578 -5.686 1.00 93.31 90 TRP A C 1
ATOM 627 O O . TRP A 1 90 ? 4.980 18.266 -5.912 1.00 93.31 90 TRP A O 1
ATOM 637 N N . CYS A 1 91 ? 4.033 16.490 -4.911 1.00 91.31 91 CYS A N 1
ATOM 638 C CA . CYS A 1 91 ? 5.243 16.039 -4.223 1.00 91.31 91 CYS A CA 1
ATOM 639 C C . CYS A 1 91 ? 6.391 15.781 -5.205 1.00 91.31 91 CYS A C 1
ATOM 641 O O . CYS A 1 91 ? 7.491 16.308 -5.022 1.00 91.31 91 CYS A O 1
ATOM 643 N N . VAL A 1 92 ? 6.133 15.025 -6.276 1.00 86.25 92 VAL A N 1
ATOM 644 C CA . VAL A 1 92 ? 7.137 14.723 -7.306 1.00 86.25 92 VAL A CA 1
ATOM 645 C C . VAL A 1 92 ? 7.657 16.009 -7.959 1.00 86.25 92 VAL A C 1
ATOM 647 O O . VAL A 1 92 ? 8.871 16.171 -8.103 1.00 86.25 92 VAL A O 1
ATOM 650 N N . HIS A 1 93 ? 6.774 16.959 -8.289 1.00 88.19 93 HIS A N 1
ATOM 651 C CA . HIS A 1 93 ? 7.157 18.252 -8.869 1.00 88.19 93 HIS A CA 1
ATOM 652 C C . HIS A 1 93 ? 8.038 19.083 -7.930 1.00 88.19 93 HIS A C 1
ATOM 654 O O . HIS A 1 93 ? 9.091 19.577 -8.342 1.00 88.19 93 HIS A O 1
ATOM 660 N N . GLN A 1 94 ? 7.657 19.211 -6.654 1.00 90.94 94 GLN A N 1
ATOM 661 C CA . GLN A 1 94 ? 8.426 19.985 -5.672 1.00 90.94 94 GLN A CA 1
ATOM 662 C C . GLN A 1 94 ? 9.804 19.369 -5.406 1.00 90.94 94 GLN A C 1
ATOM 664 O O . GLN A 1 94 ? 10.811 20.080 -5.350 1.00 90.94 94 GLN A O 1
ATOM 669 N N . CYS A 1 95 ? 9.880 18.040 -5.305 1.00 87.25 95 CYS A N 1
ATOM 670 C CA . CYS A 1 95 ? 11.150 17.336 -5.168 1.00 87.25 95 CYS A CA 1
ATOM 671 C C . CYS A 1 95 ? 12.017 17.443 -6.437 1.00 87.25 95 CYS A C 1
ATOM 673 O O . CYS A 1 95 ? 13.243 17.523 -6.338 1.00 87.25 95 CYS A O 1
ATOM 675 N N . GLY A 1 96 ? 11.398 17.481 -7.621 1.00 81.31 96 GLY A N 1
ATOM 676 C CA . GLY A 1 96 ? 12.080 17.636 -8.906 1.00 81.31 96 GLY A CA 1
ATOM 677 C C . GLY A 1 96 ? 12.724 19.012 -9.092 1.00 81.31 96 GLY A C 1
ATOM 678 O O . GLY A 1 96 ? 13.859 19.093 -9.563 1.00 81.31 96 GLY A O 1
ATOM 679 N N . LYS A 1 97 ? 12.061 20.092 -8.650 1.00 81.56 97 LYS A N 1
ATOM 680 C CA . LYS A 1 97 ? 12.614 21.461 -8.705 1.00 81.56 97 LYS A CA 1
ATOM 681 C C . LYS A 1 97 ? 13.949 21.587 -7.972 1.00 81.56 97 LYS A C 1
ATOM 683 O O . LYS A 1 97 ? 14.855 22.247 -8.467 1.00 81.56 97 LYS A O 1
ATOM 688 N N . ARG A 1 98 ? 14.100 20.904 -6.833 1.00 70.81 98 ARG A N 1
ATOM 689 C CA . ARG A 1 98 ? 15.327 20.943 -6.018 1.00 70.81 98 ARG A CA 1
ATOM 690 C C . ARG A 1 98 ? 16.497 20.172 -6.634 1.00 70.81 98 ARG A C 1
ATOM 692 O O . ARG A 1 98 ? 17.644 20.479 -6.341 1.00 70.81 98 ARG A O 1
ATOM 699 N N . ARG A 1 99 ? 16.220 19.192 -7.501 1.00 63.56 99 ARG A N 1
ATOM 700 C CA . ARG A 1 99 ? 17.248 18.400 -8.202 1.00 63.56 99 ARG A CA 1
ATOM 701 C C . ARG A 1 99 ? 17.708 19.012 -9.524 1.00 63.56 99 ARG A C 1
ATOM 703 O O . ARG A 1 99 ? 18.685 18.531 -10.080 1.00 63.56 99 ARG A O 1
ATOM 710 N N . ARG A 1 100 ? 17.055 20.080 -9.997 1.00 55.66 100 ARG A N 1
ATOM 711 C CA . ARG A 1 100 ? 17.560 20.931 -11.089 1.00 55.66 100 ARG A CA 1
ATOM 712 C C . ARG A 1 100 ? 18.601 21.958 -10.615 1.00 55.66 100 ARG A C 1
ATOM 714 O O . ARG A 1 100 ? 18.914 22.879 -11.361 1.00 55.66 100 ARG A O 1
ATOM 721 N N . ALA A 1 101 ? 19.153 21.800 -9.406 1.00 46.12 101 ALA A N 1
ATOM 722 C CA . ALA A 1 101 ? 20.462 22.367 -9.098 1.00 46.12 101 ALA A CA 1
ATOM 723 C C . ALA A 1 101 ? 21.451 21.841 -10.150 1.00 46.12 101 ALA A C 1
ATOM 725 O O . ALA A 1 101 ? 21.364 20.666 -10.521 1.00 46.12 101 ALA A O 1
ATOM 726 N N . PRO A 1 102 ? 22.299 22.710 -10.709 1.00 45.75 102 PRO A N 1
ATOM 727 C CA . PRO A 1 102 ? 22.914 22.457 -11.989 1.00 45.75 102 PRO A CA 1
ATOM 728 C C . PRO A 1 102 ? 23.779 21.209 -11.864 1.00 45.75 102 PRO A C 1
ATOM 730 O O . PRO A 1 102 ? 24.783 21.196 -11.155 1.00 45.75 102 PRO A O 1
ATOM 733 N N . TYR A 1 103 ? 23.437 20.180 -12.637 1.00 42.88 103 TYR A N 1
ATOM 734 C CA . TYR A 1 103 ? 24.456 19.357 -13.274 1.00 42.88 103 TYR A CA 1
ATOM 735 C C . TYR A 1 103 ? 25.199 20.312 -14.223 1.00 42.88 103 TYR A C 1
ATOM 737 O O . TYR A 1 103 ? 25.015 20.294 -15.436 1.00 42.88 103 TYR A O 1
ATOM 745 N N . ALA A 1 104 ? 25.930 21.267 -13.639 1.00 44.16 104 ALA A N 1
ATOM 746 C CA . ALA A 1 104 ? 26.897 22.093 -14.308 1.00 44.16 104 ALA A CA 1
ATOM 747 C C . ALA A 1 104 ? 27.912 21.085 -14.800 1.00 44.16 104 ALA A C 1
ATOM 749 O O . ALA A 1 104 ? 28.716 20.580 -14.024 1.00 44.16 104 ALA A O 1
ATOM 750 N N . SER A 1 105 ? 27.748 20.705 -16.061 1.00 43.41 105 SER A N 1
ATOM 751 C CA . SER A 1 105 ? 28.847 20.333 -16.920 1.00 43.41 105 SER A CA 1
ATOM 752 C C . SER A 1 105 ? 29.872 19.442 -16.225 1.00 43.41 105 SER A C 1
ATOM 754 O O . SER A 1 105 ? 31.054 19.767 -16.181 1.00 43.41 105 SER A O 1
ATOM 756 N N . TYR A 1 106 ? 29.452 18.258 -15.771 1.00 40.78 106 TYR A N 1
ATOM 757 C CA . TYR A 1 106 ? 30.341 17.109 -15.916 1.00 40.78 106 TYR A CA 1
ATOM 758 C C . TYR A 1 106 ? 30.387 16.831 -17.422 1.00 40.78 106 TYR A C 1
ATOM 760 O O . TYR A 1 106 ? 29.771 15.897 -17.933 1.00 40.78 106 TYR A O 1
ATOM 768 N N . ALA A 1 107 ? 31.040 17.739 -18.158 1.00 46.44 107 ALA A N 1
ATOM 769 C CA . ALA A 1 107 ? 31.578 17.418 -19.456 1.00 46.44 107 ALA A CA 1
ATOM 770 C C . ALA A 1 107 ? 32.375 16.139 -19.201 1.00 46.44 107 ALA A C 1
ATOM 772 O O . ALA A 1 107 ? 33.193 16.140 -18.272 1.00 46.44 107 ALA A O 1
ATOM 773 N N . PRO A 1 108 ? 32.084 15.028 -19.899 1.00 43.53 108 PRO A N 1
ATOM 774 C CA . PRO A 1 108 ? 32.938 13.865 -19.794 1.00 43.53 108 PRO A CA 1
ATOM 775 C C . PRO A 1 108 ? 34.336 14.392 -20.075 1.00 43.53 108 PRO A C 1
ATOM 777 O O . PRO A 1 108 ? 34.582 14.920 -21.160 1.00 43.53 108 PRO A O 1
ATOM 780 N N . SER A 1 109 ? 35.221 14.356 -19.073 1.00 47.56 109 SER A N 1
ATOM 781 C CA . SER A 1 109 ? 36.619 14.579 -19.365 1.00 47.56 109 SER A CA 1
ATOM 782 C C . SER A 1 109 ? 36.930 13.484 -20.367 1.00 47.56 109 SER A C 1
ATOM 784 O O . SER A 1 109 ? 36.832 12.287 -20.075 1.00 47.56 109 SER A O 1
ATOM 786 N N . SER A 1 110 ? 37.174 13.898 -21.603 1.00 49.81 110 SER A N 1
ATOM 787 C CA . SER A 1 110 ? 37.740 13.080 -22.653 1.00 49.81 110 SER A CA 1
ATOM 788 C C . SER A 1 110 ? 39.158 12.733 -22.211 1.00 49.81 110 SER A C 1
ATOM 790 O O . SER A 1 110 ? 40.152 13.165 -22.781 1.00 49.81 110 SER A O 1
ATOM 792 N N . SER A 1 111 ? 39.269 11.953 -21.135 1.00 46.84 111 SER A N 1
ATOM 793 C CA . SER A 1 111 ? 40.449 11.164 -20.872 1.00 46.84 111 SER A CA 1
ATOM 794 C C . SER A 1 111 ? 40.379 10.014 -21.861 1.00 46.84 111 SER A C 1
ATOM 796 O O . SER A 1 111 ? 39.924 8.905 -21.591 1.00 46.84 111 SER A O 1
ATOM 798 N N . THR A 1 112 ? 40.802 10.347 -23.072 1.00 52.28 112 THR A N 1
ATOM 799 C CA . THR A 1 112 ? 41.311 9.449 -24.090 1.00 52.28 112 THR A CA 1
ATOM 800 C C . THR A 1 112 ? 42.489 8.696 -23.464 1.00 52.28 112 THR A C 1
ATOM 802 O O . THR A 1 112 ? 43.651 8.971 -23.743 1.00 52.28 112 THR A O 1
ATOM 805 N N . ARG A 1 113 ? 42.215 7.784 -22.521 1.00 51.25 113 ARG A N 1
ATOM 806 C CA . ARG A 1 113 ? 43.191 6.798 -22.072 1.00 51.25 113 ARG A CA 1
ATOM 807 C C . ARG A 1 113 ? 43.307 5.793 -23.199 1.00 51.25 113 ARG A C 1
ATOM 809 O O . ARG A 1 113 ? 42.495 4.881 -23.334 1.00 51.25 113 ARG A O 1
ATOM 816 N N . SER A 1 114 ? 44.316 6.034 -24.021 1.00 49.16 114 SER A N 1
ATOM 817 C CA . SER A 1 114 ? 45.070 5.030 -24.754 1.00 49.16 114 SER A CA 1
ATOM 818 C C . SER A 1 114 ? 45.023 3.683 -24.023 1.00 49.16 114 SER A C 1
ATOM 820 O O . SER A 1 114 ? 45.639 3.491 -22.975 1.00 49.16 114 SER A O 1
ATOM 822 N N . ARG A 1 115 ? 44.235 2.748 -24.562 1.00 53.91 115 ARG A N 1
ATOM 823 C CA . ARG A 1 115 ? 44.301 1.339 -24.177 1.00 53.91 115 ARG A CA 1
ATOM 824 C C . ARG A 1 115 ? 45.690 0.827 -24.574 1.00 53.91 115 ARG A C 1
ATOM 826 O O . ARG A 1 115 ? 46.022 0.940 -25.755 1.00 53.91 115 ARG A O 1
ATOM 833 N N . PRO A 1 116 ? 46.492 0.264 -23.655 1.00 55.81 116 PRO A N 1
ATOM 834 C CA . PRO A 1 116 ? 47.694 -0.445 -24.056 1.00 55.81 116 PRO A CA 1
ATOM 835 C C . PRO A 1 116 ? 47.271 -1.669 -24.873 1.00 55.81 116 PRO A C 1
ATOM 837 O O . PRO A 1 116 ? 46.508 -2.520 -24.411 1.00 55.81 116 PRO A O 1
ATOM 840 N N . ALA A 1 117 ? 47.721 -1.710 -26.123 1.00 57.12 117 ALA A N 1
ATOM 841 C CA . ALA A 1 117 ? 47.603 -2.872 -26.982 1.00 57.12 117 ALA A CA 1
ATOM 842 C C . ALA A 1 117 ? 48.525 -3.962 -26.421 1.00 57.12 117 ALA A C 1
ATOM 844 O O . ALA A 1 117 ? 49.742 -3.838 -26.501 1.00 57.12 117 ALA A O 1
ATOM 845 N N . GLY A 1 118 ? 47.950 -4.994 -25.804 1.00 58.31 118 GLY A N 1
ATOM 846 C CA . GLY A 1 118 ? 48.716 -6.142 -25.316 1.00 58.31 118 GLY A CA 1
ATOM 847 C C . GLY A 1 118 ? 48.344 -6.587 -23.907 1.00 58.31 118 GLY A C 1
ATOM 848 O O . GLY A 1 118 ? 49.181 -6.575 -23.015 1.00 58.31 118 GLY A O 1
ATOM 849 N N . ALA A 1 119 ? 47.101 -7.013 -23.700 1.00 53.78 119 ALA A N 1
ATOM 850 C CA . ALA A 1 119 ? 46.776 -7.912 -22.597 1.00 53.78 119 ALA A CA 1
ATOM 851 C C . ALA A 1 119 ? 46.008 -9.089 -23.195 1.00 53.78 119 ALA A C 1
ATOM 853 O O . ALA A 1 119 ? 44.852 -8.965 -23.599 1.00 53.78 119 ALA A O 1
ATOM 854 N N . ALA A 1 120 ? 46.744 -10.182 -23.362 1.00 53.75 120 ALA A N 1
ATOM 855 C CA . ALA A 1 120 ? 46.292 -11.420 -23.956 1.00 53.75 120 ALA A CA 1
ATOM 856 C C . ALA A 1 120 ? 45.201 -12.102 -23.116 1.00 53.75 120 ALA A C 1
ATOM 858 O O . ALA A 1 120 ? 45.070 -11.892 -21.911 1.00 53.75 120 ALA A O 1
ATOM 859 N N . ALA A 1 121 ? 44.436 -12.917 -23.835 1.00 56.50 121 ALA A N 1
ATOM 860 C CA . ALA A 1 121 ? 43.381 -13.816 -23.407 1.00 56.50 121 ALA A CA 1
ATOM 861 C C . ALA A 1 121 ? 43.689 -14.626 -22.135 1.00 56.50 121 ALA A C 1
ATOM 863 O O . ALA A 1 121 ? 44.823 -15.047 -21.921 1.00 56.50 121 ALA A O 1
ATOM 864 N N . GLY A 1 122 ? 42.643 -14.929 -21.355 1.00 50.53 122 GLY A N 1
ATOM 865 C CA . GLY A 1 122 ? 42.706 -16.019 -20.374 1.00 50.53 122 GLY A CA 1
ATOM 866 C C . GLY A 1 122 ? 41.991 -15.819 -19.039 1.00 50.53 122 GLY A C 1
ATOM 867 O O . GLY A 1 122 ? 42.370 -16.468 -18.069 1.00 50.53 122 GLY A O 1
ATOM 868 N N . HIS A 1 123 ? 40.987 -14.950 -18.930 1.00 49.00 123 HIS A N 1
ATOM 869 C CA . HIS A 1 123 ? 40.089 -14.980 -17.772 1.00 49.00 123 HIS A CA 1
ATOM 870 C C . HIS A 1 123 ? 38.694 -15.363 -18.234 1.00 49.00 123 HIS A C 1
ATOM 872 O O . HIS A 1 123 ? 37.892 -14.506 -18.604 1.00 49.00 123 HIS A O 1
ATOM 878 N N . GLU A 1 124 ? 38.421 -16.670 -18.210 1.00 50.91 124 GLU A N 1
ATOM 879 C CA . GLU A 1 124 ? 37.050 -17.128 -18.038 1.00 50.91 124 GLU A CA 1
ATOM 880 C C . GLU A 1 124 ? 36.505 -16.444 -16.776 1.00 50.91 124 GLU A C 1
ATOM 882 O O . GLU A 1 124 ? 37.112 -16.567 -15.704 1.00 50.91 124 GLU A O 1
ATOM 887 N N . PRO A 1 125 ? 35.426 -15.650 -16.876 1.00 53.53 125 PRO A N 1
ATOM 888 C CA . PRO A 1 125 ? 34.795 -15.108 -15.692 1.00 53.53 125 PRO A CA 1
ATOM 889 C C . PRO A 1 125 ? 34.302 -16.307 -14.892 1.00 53.53 125 PRO A C 1
ATOM 891 O O . PRO A 1 125 ? 33.406 -17.007 -15.342 1.00 53.53 125 PRO A O 1
ATOM 894 N N . ALA A 1 126 ? 34.928 -16.569 -13.743 1.00 52.62 126 ALA A N 1
ATOM 895 C CA . ALA A 1 126 ? 34.580 -17.678 -12.868 1.00 52.62 126 ALA A CA 1
ATOM 896 C C . ALA A 1 126 ? 33.055 -17.727 -12.650 1.00 52.62 126 ALA A C 1
ATOM 898 O O . ALA A 1 126 ? 32.499 -16.956 -11.864 1.00 52.62 126 ALA A O 1
ATOM 899 N N . GLU A 1 127 ? 32.387 -18.648 -13.350 1.00 51.50 127 GLU A N 1
ATOM 900 C CA . GLU A 1 127 ? 30.925 -18.788 -13.404 1.00 51.50 127 GLU A CA 1
ATOM 901 C C . GLU A 1 127 ? 30.301 -19.199 -12.054 1.00 51.50 127 GLU A C 1
ATOM 903 O O . GLU A 1 127 ? 29.084 -19.231 -11.904 1.00 51.50 127 GLU A O 1
ATOM 908 N N . GLY A 1 128 ? 31.109 -19.460 -11.021 1.00 49.88 128 GLY A N 1
ATOM 909 C CA . GLY A 1 128 ? 30.642 -19.827 -9.677 1.00 49.88 128 GLY A CA 1
ATOM 910 C C . GLY A 1 128 ? 30.529 -18.669 -8.675 1.00 49.88 128 GLY A C 1
ATOM 911 O O . GLY A 1 128 ? 30.150 -18.875 -7.519 1.00 49.88 128 GLY A O 1
ATOM 912 N N . GLY A 1 129 ? 30.895 -17.447 -9.062 1.00 46.84 129 GLY A N 1
ATOM 913 C CA . GLY A 1 129 ? 31.057 -16.335 -8.128 1.00 46.84 129 GLY A CA 1
ATOM 914 C C . GLY A 1 129 ? 29.743 -15.665 -7.747 1.00 46.84 129 GLY A C 1
ATOM 915 O O . GLY A 1 129 ? 29.353 -14.710 -8.403 1.00 46.84 129 GLY A O 1
ATOM 916 N N . ARG A 1 130 ? 29.100 -16.143 -6.666 1.00 52.41 130 ARG A N 1
ATOM 917 C CA . ARG A 1 130 ? 28.110 -15.429 -5.829 1.00 52.41 130 ARG A CA 1
ATOM 918 C C . ARG A 1 130 ? 27.371 -14.314 -6.574 1.00 52.41 130 ARG A C 1
ATOM 920 O O . ARG A 1 130 ? 27.853 -13.183 -6.602 1.00 52.41 130 ARG A O 1
ATOM 927 N N . TRP A 1 131 ? 26.161 -14.597 -7.060 1.00 49.31 131 TRP A N 1
ATOM 928 C CA . TRP A 1 131 ? 25.179 -13.568 -7.406 1.00 49.31 131 TRP A CA 1
ATOM 929 C C . TRP A 1 131 ? 25.041 -12.593 -6.236 1.00 49.31 131 TRP A C 1
ATOM 931 O O . TRP A 1 131 ? 24.303 -12.830 -5.277 1.00 49.31 131 TRP A O 1
ATOM 941 N N . GLY A 1 132 ? 25.829 -11.522 -6.275 1.00 54.81 132 GLY A N 1
ATOM 942 C CA . GLY A 1 132 ? 25.843 -10.528 -5.231 1.00 54.81 132 GLY A CA 1
ATOM 943 C C . GLY A 1 132 ? 24.435 -9.971 -5.149 1.00 54.81 132 GLY A C 1
ATOM 944 O O . GLY A 1 132 ? 23.896 -9.490 -6.144 1.00 54.81 132 GLY A O 1
ATOM 945 N N . ILE A 1 133 ? 23.857 -10.002 -3.952 1.00 58.59 133 ILE A N 1
ATOM 946 C CA . ILE A 1 133 ? 22.582 -9.357 -3.616 1.00 58.59 133 ILE A CA 1
ATOM 947 C C . ILE A 1 133 ? 22.424 -7.959 -4.274 1.00 58.59 133 ILE A C 1
ATOM 949 O O . ILE A 1 133 ? 21.302 -7.642 -4.680 1.00 58.59 133 ILE A O 1
ATOM 953 N N . PRO A 1 134 ? 23.487 -7.138 -4.468 1.00 66.88 134 PRO A N 1
ATOM 954 C CA . PRO A 1 134 ? 23.385 -5.879 -5.211 1.00 66.88 134 PRO A CA 1
ATOM 955 C C . PRO A 1 134 ? 22.890 -6.008 -6.666 1.00 66.88 134 PRO A C 1
ATOM 957 O O . PRO A 1 134 ? 21.994 -5.265 -7.062 1.00 66.88 134 PRO A O 1
ATOM 960 N N . LEU A 1 135 ? 23.389 -6.979 -7.440 1.00 64.62 135 LEU A N 1
ATOM 961 C CA . LEU A 1 135 ? 23.077 -7.150 -8.871 1.00 64.62 135 LEU A CA 1
ATOM 962 C C . LEU A 1 135 ? 21.626 -7.593 -9.106 1.00 64.62 135 LEU A C 1
ATOM 964 O O . LEU A 1 135 ? 20.943 -7.079 -9.995 1.00 64.62 135 LEU A O 1
ATOM 968 N N . ALA A 1 136 ? 21.123 -8.510 -8.275 1.00 63.25 136 ALA A N 1
ATOM 969 C CA . ALA A 1 136 ? 19.723 -8.934 -8.318 1.00 63.25 136 ALA A CA 1
ATOM 970 C C . ALA A 1 136 ? 18.769 -7.766 -8.011 1.00 63.25 136 ALA A C 1
ATOM 972 O O . ALA A 1 136 ? 17.723 -7.608 -8.645 1.00 63.25 136 ALA A O 1
ATOM 973 N N . ARG A 1 137 ? 19.164 -6.902 -7.069 1.00 67.31 137 ARG A N 1
ATOM 974 C CA . ARG A 1 137 ? 18.393 -5.725 -6.669 1.00 67.31 137 ARG A CA 1
ATOM 975 C C . ARG A 1 137 ? 18.346 -4.673 -7.781 1.00 67.31 137 ARG A C 1
ATOM 977 O O . ARG A 1 137 ? 17.273 -4.152 -8.076 1.00 67.31 137 ARG A O 1
ATOM 984 N N . GLU A 1 138 ? 19.471 -4.392 -8.435 1.00 69.25 138 GLU A N 1
ATOM 985 C CA . GLU A 1 138 ? 19.525 -3.478 -9.584 1.00 69.25 138 GLU A CA 1
ATOM 986 C C . GLU A 1 138 ? 18.697 -3.985 -10.768 1.00 69.25 138 GLU A C 1
ATOM 988 O O . GLU A 1 138 ? 17.903 -3.223 -11.328 1.00 69.25 138 GLU A O 1
ATOM 993 N N . ARG A 1 139 ? 18.789 -5.281 -11.096 1.00 69.69 139 ARG A N 1
ATOM 994 C CA . ARG A 1 139 ? 17.954 -5.904 -12.136 1.00 69.69 139 ARG A CA 1
ATOM 995 C C . ARG A 1 139 ? 16.466 -5.783 -11.823 1.00 69.69 139 ARG A C 1
ATOM 997 O O . ARG A 1 139 ? 15.710 -5.372 -12.702 1.00 69.69 139 ARG A O 1
ATOM 1004 N N . TRP A 1 140 ? 16.056 -6.053 -10.580 1.00 69.56 140 TRP A N 1
ATOM 1005 C CA . TRP A 1 140 ? 14.677 -5.841 -10.127 1.00 69.56 140 TRP A CA 1
ATOM 1006 C C . TRP A 1 140 ? 14.235 -4.390 -10.343 1.00 69.56 140 TRP A C 1
ATOM 1008 O O . TRP A 1 140 ? 13.141 -4.143 -10.845 1.00 69.56 140 TRP A O 1
ATOM 1018 N N . TYR A 1 141 ? 15.076 -3.416 -9.988 1.00 68.69 141 TYR A N 1
ATOM 1019 C CA . TYR A 1 141 ? 14.756 -1.995 -10.134 1.00 68.69 141 TYR A CA 1
ATOM 1020 C C . TYR A 1 141 ? 14.670 -1.534 -11.589 1.00 68.69 141 TYR A C 1
ATOM 1022 O O . TYR A 1 141 ? 13.816 -0.710 -11.924 1.00 68.69 141 TYR A O 1
ATOM 1030 N N . HIS A 1 142 ? 15.539 -2.037 -12.462 1.00 69.75 142 HIS A N 1
ATOM 1031 C CA . HIS A 1 142 ? 15.457 -1.760 -13.891 1.00 69.75 142 HIS A CA 1
ATOM 1032 C C . HIS A 1 142 ? 14.200 -2.381 -14.509 1.00 69.75 142 HIS A C 1
ATOM 1034 O O . HIS A 1 142 ? 13.466 -1.668 -15.190 1.00 69.75 142 HIS A O 1
ATOM 1040 N N . TRP A 1 143 ? 13.895 -3.643 -14.190 1.00 66.25 143 TRP A N 1
ATOM 1041 C CA . TRP A 1 143 ? 12.696 -4.335 -14.673 1.00 66.25 143 TRP A CA 1
ATOM 1042 C C . TRP A 1 143 ? 11.395 -3.720 -14.162 1.00 66.25 143 TRP A C 1
ATOM 1044 O O . TRP A 1 143 ? 10.489 -3.459 -14.946 1.00 66.25 143 TRP A O 1
ATOM 1054 N N . ALA A 1 144 ? 11.298 -3.438 -12.862 1.00 63.53 144 ALA A N 1
ATOM 1055 C CA . ALA A 1 144 ? 10.107 -2.821 -12.285 1.00 63.53 144 ALA A CA 1
ATOM 1056 C C . ALA A 1 144 ? 9.813 -1.453 -12.922 1.00 63.53 144 ALA A C 1
ATOM 1058 O O . ALA A 1 144 ? 8.652 -1.113 -13.127 1.00 63.53 144 ALA A O 1
ATOM 1059 N N . ARG A 1 145 ? 10.848 -0.682 -13.291 1.00 65.50 145 ARG A N 1
ATOM 1060 C CA . ARG A 1 145 ? 10.679 0.609 -13.976 1.00 65.50 145 ARG A CA 1
ATOM 1061 C C . ARG A 1 145 ? 10.261 0.467 -15.439 1.00 65.50 145 ARG A C 1
ATOM 1063 O O . ARG A 1 145 ? 9.443 1.257 -15.894 1.00 65.50 145 ARG A O 1
ATOM 1070 N N . SER A 1 146 ? 10.802 -0.505 -16.172 1.00 60.47 146 SER A N 1
ATOM 1071 C CA . SER A 1 146 ? 10.498 -0.685 -17.599 1.00 60.47 146 SER A CA 1
ATOM 1072 C C . SER A 1 146 ? 9.180 -1.421 -17.858 1.00 60.47 146 SER A C 1
ATOM 1074 O O . SER A 1 146 ? 8.556 -1.200 -18.894 1.00 60.47 146 SER A O 1
ATOM 1076 N N . ALA A 1 147 ? 8.727 -2.268 -16.931 1.00 50.69 147 ALA A N 1
ATOM 1077 C CA . ALA A 1 147 ? 7.605 -3.175 -17.164 1.00 50.69 147 ALA A CA 1
ATOM 1078 C C . ALA A 1 147 ? 6.313 -2.842 -16.393 1.00 50.69 147 ALA A C 1
ATOM 1080 O O . ALA A 1 147 ? 5.252 -3.334 -16.787 1.00 50.69 147 ALA A O 1
ATOM 1081 N N . ALA A 1 148 ? 6.359 -1.978 -15.365 1.00 53.25 148 ALA A N 1
ATOM 1082 C CA . ALA A 1 148 ? 5.172 -1.619 -14.574 1.00 53.25 148 ALA A CA 1
ATOM 1083 C C . ALA A 1 148 ? 4.036 -0.985 -15.401 1.00 53.25 148 ALA A C 1
ATOM 1085 O O . ALA A 1 148 ? 2.876 -1.142 -15.037 1.00 53.25 148 ALA A O 1
ATOM 1086 N N . GLY A 1 149 ? 4.342 -0.314 -16.518 1.00 54.19 149 GLY A N 1
ATOM 1087 C CA . GLY A 1 149 ? 3.321 0.284 -17.389 1.00 54.19 149 GLY A CA 1
ATOM 1088 C C . GLY A 1 149 ? 2.872 -0.594 -18.562 1.00 54.19 149 GLY A C 1
ATOM 1089 O O . GLY A 1 149 ? 1.707 -0.562 -18.938 1.00 54.19 149 GLY A O 1
ATOM 1090 N N . ALA A 1 150 ? 3.774 -1.384 -19.155 1.00 56.81 150 ALA A N 1
ATOM 1091 C CA . ALA A 1 150 ? 3.545 -1.948 -20.491 1.00 56.81 150 ALA A CA 1
ATOM 1092 C C . ALA A 1 150 ? 3.011 -3.391 -20.516 1.00 56.81 150 ALA A C 1
ATOM 1094 O O . ALA A 1 150 ? 2.483 -3.812 -21.540 1.00 56.81 150 ALA A O 1
ATOM 1095 N N . ARG A 1 151 ? 3.165 -4.174 -19.434 1.00 68.69 151 ARG A N 1
ATOM 1096 C CA . ARG A 1 151 ? 2.889 -5.630 -19.473 1.00 68.69 151 ARG A CA 1
ATOM 1097 C C . ARG A 1 151 ? 1.780 -6.135 -18.551 1.00 68.69 151 ARG A C 1
ATOM 1099 O O . ARG A 1 151 ? 1.259 -7.210 -18.806 1.00 68.69 151 ARG A O 1
ATOM 1106 N N . TRP A 1 152 ? 1.429 -5.409 -17.490 1.00 72.94 152 TRP A N 1
ATOM 1107 C CA . TRP A 1 152 ? 0.482 -5.903 -16.472 1.00 72.94 152 TRP A CA 1
ATOM 1108 C C . TRP A 1 152 ? -0.962 -5.457 -16.694 1.00 72.94 152 TRP A C 1
ATOM 1110 O O . TRP A 1 152 ? -1.882 -6.011 -16.090 1.00 72.94 152 TRP A O 1
ATOM 1120 N N . GLY A 1 153 ? -1.155 -4.479 -17.582 1.00 85.38 153 GLY A N 1
ATOM 1121 C CA . GLY A 1 153 ? -2.452 -3.868 -17.825 1.00 85.38 153 GLY A CA 1
ATOM 1122 C C . GLY A 1 153 ? -3.072 -3.266 -16.554 1.00 85.38 153 GLY A C 1
ATOM 1123 O O . GLY A 1 153 ? -2.481 -3.288 -15.471 1.00 85.38 153 GLY A O 1
ATOM 1124 N N . PRO A 1 154 ? -4.292 -2.728 -16.663 1.00 87.94 154 PRO A N 1
ATOM 1125 C CA . PRO A 1 154 ? -5.014 -2.199 -15.511 1.00 87.94 154 PRO A CA 1
ATOM 1126 C C . PRO A 1 154 ? -5.345 -3.296 -14.486 1.00 87.94 154 PRO A C 1
ATOM 1128 O O . PRO A 1 154 ? -5.185 -3.076 -13.291 1.00 87.94 154 PRO A O 1
ATOM 1131 N N . GLY A 1 155 ? -5.715 -4.506 -14.929 1.00 90.94 155 GLY A N 1
ATOM 1132 C CA . GLY A 1 155 ? -6.125 -5.595 -14.031 1.00 90.94 155 GLY A CA 1
ATOM 1133 C C . GLY A 1 155 ? -5.030 -6.063 -13.063 1.00 90.94 155 GLY A C 1
ATOM 1134 O O . GLY A 1 155 ? -5.294 -6.252 -11.873 1.00 90.94 155 GLY A O 1
ATOM 1135 N N . GLY A 1 156 ? -3.784 -6.191 -13.533 1.00 90.75 156 GLY A N 1
ATOM 1136 C CA . GLY A 1 156 ? -2.658 -6.554 -12.670 1.00 90.75 156 GLY A CA 1
ATOM 1137 C C . GLY A 1 156 ? -2.345 -5.477 -11.625 1.00 90.75 156 GLY A C 1
ATOM 1138 O O . GLY A 1 156 ? -2.051 -5.796 -10.473 1.00 90.75 156 GLY A O 1
ATOM 1139 N N . LEU A 1 157 ? -2.466 -4.201 -12.000 1.00 89.81 157 LEU A N 1
ATOM 1140 C CA . LEU A 1 157 ? -2.235 -3.066 -11.101 1.00 89.81 157 LEU A CA 1
ATOM 1141 C C . LEU A 1 157 ? -3.363 -2.886 -10.081 1.00 89.81 157 LEU A C 1
ATOM 1143 O O . LEU A 1 157 ? -3.087 -2.562 -8.927 1.00 89.81 157 LEU A O 1
ATOM 1147 N N . THR A 1 158 ? -4.610 -3.152 -10.474 1.00 94.00 158 THR A N 1
ATOM 1148 C CA . THR A 1 158 ? -5.754 -3.224 -9.556 1.00 94.00 158 THR A CA 1
ATOM 1149 C C . THR A 1 158 ? -5.561 -4.345 -8.540 1.00 94.00 158 THR A C 1
ATOM 1151 O O . THR A 1 158 ? -5.727 -4.118 -7.346 1.00 94.00 158 THR A O 1
ATOM 1154 N N . THR A 1 159 ? -5.148 -5.533 -8.990 1.00 95.12 159 THR A N 1
ATOM 1155 C CA . THR A 1 159 ? -4.912 -6.682 -8.101 1.00 95.12 159 THR A CA 1
ATOM 1156 C C . THR A 1 159 ? -3.841 -6.365 -7.057 1.00 95.12 159 THR A C 1
ATOM 1158 O O . THR A 1 159 ? -4.039 -6.614 -5.871 1.00 95.12 159 THR A O 1
ATOM 1161 N N . LEU A 1 160 ? -2.720 -5.768 -7.473 1.00 94.12 160 LEU A N 1
ATOM 1162 C CA . LEU A 1 160 ? -1.665 -5.369 -6.542 1.00 94.12 160 LEU A CA 1
ATOM 1163 C C . LEU A 1 160 ? -2.115 -4.270 -5.580 1.00 94.12 160 LEU A C 1
ATOM 1165 O O . LEU A 1 160 ? -1.822 -4.388 -4.397 1.00 94.12 160 LEU A O 1
ATOM 1169 N N . ALA A 1 161 ? -2.863 -3.265 -6.045 1.00 95.62 161 ALA A N 1
ATOM 1170 C CA . ALA A 1 161 ? -3.408 -2.226 -5.169 1.00 95.62 161 ALA A CA 1
ATOM 1171 C C . ALA A 1 161 ? -4.268 -2.831 -4.050 1.00 95.62 161 ALA A C 1
ATOM 1173 O O . ALA A 1 161 ? -4.088 -2.499 -2.881 1.00 95.62 161 ALA A O 1
ATOM 1174 N N . VAL A 1 162 ? -5.159 -3.768 -4.397 1.00 97.06 162 VAL A N 1
ATOM 1175 C CA . VAL A 1 162 ? -5.986 -4.489 -3.418 1.00 97.06 162 VAL A CA 1
ATOM 1176 C C . VAL A 1 162 ? -5.103 -5.228 -2.413 1.00 97.06 162 VAL A C 1
ATOM 1178 O O . VAL A 1 162 ? -5.280 -5.067 -1.209 1.00 97.06 162 VAL A O 1
ATOM 1181 N N . LEU A 1 163 ? -4.130 -6.009 -2.892 1.00 96.81 163 LEU A N 1
ATOM 1182 C CA . LEU A 1 163 ? -3.233 -6.783 -2.031 1.00 96.81 163 LEU A CA 1
ATOM 1183 C C . LEU A 1 163 ? -2.384 -5.898 -1.108 1.00 96.81 163 LEU A C 1
ATOM 1185 O O . LEU A 1 163 ? -2.196 -6.230 0.061 1.00 96.81 163 LEU A O 1
ATOM 1189 N N . GLU A 1 164 ? -1.886 -4.767 -1.604 1.00 96.56 164 GLU A N 1
ATOM 1190 C CA . GLU A 1 164 ? -1.134 -3.812 -0.794 1.00 96.56 164 GLU A CA 1
ATOM 1191 C C . GLU A 1 164 ? -2.015 -3.198 0.295 1.00 96.56 164 GLU A C 1
ATOM 1193 O O . GLU A 1 164 ? -1.599 -3.154 1.451 1.00 96.56 164 GLU A O 1
ATOM 1198 N N . GLU A 1 165 ? -3.249 -2.800 -0.012 1.00 97.81 165 GLU A N 1
ATOM 1199 C CA . GLU A 1 165 ? -4.149 -2.273 1.017 1.00 97.81 165 GLU A CA 1
ATOM 1200 C C . GLU A 1 165 ? -4.545 -3.337 2.045 1.00 97.81 165 GLU A C 1
ATOM 1202 O O . GLU A 1 165 ? -4.504 -3.055 3.246 1.00 97.81 165 GLU A O 1
ATOM 1207 N N . LEU A 1 166 ? -4.828 -4.575 1.619 1.00 96.25 166 LEU A N 1
ATOM 1208 C CA . LEU A 1 166 ? -5.070 -5.694 2.536 1.00 96.25 166 LEU A CA 1
ATOM 1209 C C . LEU A 1 166 ? -3.903 -5.876 3.517 1.00 96.25 166 LEU A C 1
ATOM 1211 O O . LEU A 1 166 ? -4.127 -6.041 4.713 1.00 96.25 166 LEU A O 1
ATOM 1215 N N . VAL A 1 167 ? -2.656 -5.789 3.049 1.00 96.12 167 VAL A N 1
ATOM 1216 C CA . VAL A 1 167 ? -1.480 -5.937 3.917 1.00 96.12 167 VAL A CA 1
ATOM 1217 C C . VAL A 1 167 ? -1.251 -4.699 4.787 1.00 96.12 167 VAL A C 1
ATOM 1219 O O . VAL A 1 167 ? -1.187 -4.819 6.009 1.00 96.12 167 VAL A O 1
ATOM 1222 N N . TYR A 1 168 ? -1.123 -3.508 4.204 1.00 96.56 168 TYR A N 1
ATOM 1223 C CA . TYR A 1 168 ? -0.712 -2.314 4.948 1.00 96.56 168 TYR A CA 1
ATOM 1224 C C . TYR A 1 168 ? -1.838 -1.740 5.819 1.00 96.56 168 TYR A C 1
ATOM 1226 O O . TYR A 1 168 ? -1.587 -1.362 6.967 1.00 96.56 168 TYR A O 1
ATOM 1234 N N . ARG A 1 169 ? -3.073 -1.667 5.306 1.00 96.69 169 ARG A N 1
ATOM 1235 C CA . ARG A 1 169 ? -4.220 -1.046 6.003 1.00 96.69 169 ARG A CA 1
ATOM 1236 C C . ARG A 1 169 ? -5.096 -2.097 6.673 1.00 96.69 169 ARG A C 1
ATOM 1238 O O . ARG A 1 169 ? -5.584 -1.847 7.768 1.00 96.69 169 ARG A O 1
ATOM 1245 N N . GLY A 1 170 ? -5.230 -3.278 6.072 1.00 95.31 170 GLY A N 1
ATOM 1246 C CA . GLY A 1 170 ? -5.943 -4.400 6.680 1.00 95.31 170 GLY A CA 1
ATOM 1247 C C . GLY A 1 170 ? -5.155 -5.034 7.827 1.00 95.31 170 GLY A C 1
ATOM 1248 O O . GLY A 1 170 ? -5.594 -4.995 8.971 1.00 95.31 170 GLY A O 1
ATOM 1249 N N . VAL A 1 171 ? -3.981 -5.606 7.546 1.00 94.88 171 VAL A N 1
ATOM 1250 C CA . VAL A 1 171 ? -3.227 -6.405 8.530 1.00 94.88 171 VAL A CA 1
ATOM 1251 C C . VAL A 1 171 ? -2.341 -5.541 9.427 1.00 94.88 171 VAL A C 1
ATOM 1253 O O . VAL A 1 171 ? -2.518 -5.524 10.644 1.00 94.88 171 VAL A O 1
ATOM 1256 N N . LEU A 1 172 ? -1.376 -4.816 8.853 1.00 94.69 172 LEU A N 1
ATOM 1257 C CA . LEU A 1 172 ? -0.352 -4.113 9.633 1.00 94.69 172 LEU A CA 1
ATOM 1258 C C . LEU A 1 172 ? -0.948 -2.992 10.486 1.00 94.69 172 LEU A C 1
ATOM 1260 O O . LEU A 1 172 ? -0.630 -2.900 11.669 1.00 94.69 172 LEU A O 1
ATOM 1264 N N . SER A 1 173 ? -1.852 -2.183 9.926 1.00 95.31 173 SER A N 1
ATOM 1265 C CA . SER A 1 173 ? -2.501 -1.104 10.683 1.00 95.31 173 SER A CA 1
ATOM 1266 C C . SER A 1 173 ? -3.402 -1.639 11.800 1.00 95.31 173 SER A C 1
ATOM 1268 O O . SER A 1 173 ? -3.369 -1.109 12.910 1.00 95.31 173 SER A O 1
ATOM 1270 N N . ALA A 1 174 ? -4.136 -2.734 11.572 1.00 93.88 174 ALA A N 1
ATOM 1271 C CA . ALA A 1 174 ? -4.920 -3.374 12.628 1.00 93.88 174 ALA A CA 1
ATOM 1272 C C . ALA A 1 174 ? -4.032 -3.914 13.761 1.00 93.88 174 ALA A C 1
ATOM 1274 O O . ALA A 1 174 ? -4.380 -3.766 14.932 1.00 93.88 174 ALA A O 1
ATOM 1275 N N . LEU A 1 175 ? -2.861 -4.480 13.442 1.00 92.44 175 LEU A N 1
ATOM 1276 C CA . LEU A 1 175 ? -1.875 -4.884 14.449 1.00 92.44 175 LEU A CA 1
ATOM 1277 C C . LEU A 1 175 ? -1.312 -3.677 15.218 1.00 92.44 175 LEU A C 1
ATOM 1279 O O . LEU A 1 175 ? -1.163 -3.759 16.436 1.00 92.44 175 LEU A O 1
ATOM 1283 N N . CYS A 1 176 ? -1.053 -2.544 14.552 1.00 94.00 176 CYS A N 1
ATOM 1284 C CA . CYS A 1 176 ? -0.641 -1.307 15.225 1.00 94.00 176 CYS A CA 1
ATOM 1285 C C . CYS A 1 176 ? -1.685 -0.833 16.246 1.00 94.00 176 CYS A C 1
ATOM 1287 O O . CYS A 1 176 ? -1.316 -0.424 17.345 1.00 94.00 176 CYS A O 1
ATOM 1289 N N . LEU A 1 177 ? -2.975 -0.924 15.909 1.00 94.38 177 LEU A N 1
ATOM 1290 C CA . LEU A 1 177 ? -4.083 -0.509 16.777 1.00 94.38 177 LEU A CA 1
ATOM 1291 C C . LEU A 1 177 ? -4.296 -1.426 17.995 1.00 94.38 177 LEU A C 1
ATOM 1293 O O . LEU A 1 177 ? -5.020 -1.054 18.913 1.00 94.38 177 LEU A O 1
ATOM 1297 N N . ARG A 1 178 ? -3.647 -2.598 18.049 1.00 93.06 178 ARG A N 1
ATOM 1298 C CA . ARG A 1 178 ? -3.606 -3.446 19.258 1.00 93.06 178 ARG A CA 1
ATOM 1299 C C . ARG A 1 178 ? -2.606 -2.941 20.303 1.00 93.06 178 ARG A C 1
ATOM 1301 O O . ARG A 1 178 ? -2.608 -3.431 21.430 1.00 93.06 178 ARG A O 1
ATOM 1308 N N . LEU A 1 179 ? -1.732 -2.001 19.943 1.00 90.56 179 LEU A N 1
ATOM 1309 C CA . LEU A 1 179 ? -0.814 -1.362 20.881 1.00 90.56 179 LEU A CA 1
ATOM 1310 C C . LEU A 1 179 ? -1.544 -0.259 21.667 1.00 90.56 179 LEU A C 1
ATOM 1312 O O . LEU A 1 179 ? -2.450 0.380 21.134 1.00 90.56 179 LEU A O 1
ATOM 1316 N N . PRO A 1 180 ? -1.138 0.031 22.915 1.00 92.62 180 PRO A N 1
ATOM 1317 C CA . PRO A 1 180 ? -1.643 1.204 23.619 1.00 92.62 180 PRO A CA 1
ATOM 1318 C C . PRO A 1 180 ? -1.191 2.501 22.925 1.00 92.62 180 PRO A C 1
ATOM 1320 O O . PRO A 1 180 ? -0.169 2.536 22.232 1.00 92.62 180 PRO A O 1
ATOM 1323 N N . ALA A 1 181 ? -1.918 3.595 23.156 1.00 93.62 181 ALA A N 1
ATOM 1324 C CA . ALA A 1 181 ? -1.445 4.939 22.827 1.00 93.62 181 ALA A CA 1
ATOM 1325 C C . ALA A 1 181 ? -0.378 5.403 23.849 1.00 93.62 181 ALA A C 1
ATOM 1327 O O . ALA A 1 181 ? -0.503 5.070 25.031 1.00 93.62 181 ALA A O 1
ATOM 1328 N N . PRO A 1 182 ? 0.674 6.155 23.446 1.00 93.44 182 PRO A N 1
ATOM 1329 C CA . PRO A 1 182 ? 0.998 6.624 22.088 1.00 93.44 182 PRO A CA 1
ATOM 1330 C C . PRO A 1 182 ? 1.694 5.643 21.103 1.00 93.44 182 PRO A C 1
ATOM 1332 O O . PRO A 1 182 ? 1.721 5.974 19.916 1.00 93.44 182 PRO A O 1
ATOM 1335 N N . PRO A 1 183 ? 2.249 4.469 21.489 1.00 92.81 183 PRO A N 1
ATOM 1336 C CA . PRO A 1 183 ? 2.939 3.570 20.554 1.00 92.81 183 PRO A CA 1
ATOM 1337 C C . PRO A 1 183 ? 2.184 3.204 19.271 1.00 92.81 183 PRO A C 1
ATOM 1339 O O . PRO A 1 183 ? 2.813 3.101 18.219 1.00 92.81 183 PRO A O 1
ATOM 1342 N N . ALA A 1 184 ? 0.858 3.046 19.330 1.00 93.56 184 ALA A N 1
ATOM 1343 C CA . ALA A 1 184 ? 0.041 2.777 18.146 1.00 93.56 184 ALA A CA 1
ATOM 1344 C C . ALA A 1 184 ? 0.224 3.840 17.047 1.00 93.56 184 ALA A C 1
ATOM 1346 O O . ALA A 1 184 ? 0.413 3.496 15.882 1.00 93.56 184 ALA A O 1
ATOM 1347 N N . ALA A 1 185 ? 0.251 5.127 17.413 1.00 94.94 185 ALA A N 1
ATOM 1348 C CA . ALA A 1 185 ? 0.424 6.226 16.462 1.00 94.94 185 ALA A CA 1
ATOM 1349 C C . ALA A 1 185 ? 1.812 6.197 15.801 1.00 94.94 185 ALA A C 1
ATOM 1351 O O . ALA A 1 185 ? 1.931 6.373 14.588 1.00 94.94 185 ALA A O 1
ATOM 1352 N N . VAL A 1 186 ? 2.858 5.905 16.582 1.00 94.81 186 VAL A N 1
ATOM 1353 C CA . VAL A 1 186 ? 4.228 5.750 16.066 1.00 94.81 186 VAL A CA 1
ATOM 1354 C C . VAL A 1 186 ? 4.311 4.565 15.101 1.00 94.81 186 VAL A C 1
ATOM 1356 O O . VAL A 1 186 ? 4.918 4.678 14.038 1.00 94.81 186 VAL A O 1
ATOM 1359 N N . ALA A 1 187 ? 3.664 3.446 15.433 1.00 93.44 187 ALA A N 1
ATOM 1360 C CA . ALA A 1 187 ? 3.628 2.265 14.578 1.00 93.44 187 ALA A CA 1
ATOM 1361 C C . ALA A 1 187 ? 2.892 2.530 13.255 1.00 93.44 187 ALA A C 1
ATOM 1363 O O . ALA A 1 187 ? 3.401 2.173 12.195 1.00 93.44 187 ALA A O 1
ATOM 1364 N N . LEU A 1 188 ? 1.749 3.222 13.294 1.00 95.75 188 LEU A N 1
ATOM 1365 C CA . LEU A 1 188 ? 1.003 3.619 12.096 1.00 95.75 188 LEU A CA 1
ATOM 1366 C C . LEU A 1 188 ? 1.817 4.556 11.192 1.00 95.75 188 LEU A C 1
ATOM 1368 O O . LEU A 1 188 ? 1.849 4.375 9.970 1.00 95.75 188 LEU A O 1
ATOM 1372 N N . ALA A 1 189 ? 2.531 5.520 11.782 1.00 95.88 189 ALA A N 1
ATOM 1373 C CA . ALA A 1 189 ? 3.450 6.381 11.044 1.00 95.88 189 ALA A CA 1
ATOM 1374 C C . ALA A 1 189 ? 4.583 5.564 10.398 1.00 95.88 189 ALA A C 1
ATOM 1376 O O . ALA A 1 189 ? 4.889 5.750 9.219 1.00 95.88 189 ALA A O 1
ATOM 1377 N N . ALA A 1 190 ? 5.160 4.607 11.130 1.00 94.69 190 ALA A N 1
ATOM 1378 C CA . ALA A 1 190 ? 6.211 3.733 10.616 1.00 94.69 190 ALA A CA 1
ATOM 1379 C C . ALA A 1 190 ? 5.721 2.837 9.464 1.00 94.69 190 ALA A C 1
ATOM 1381 O O . ALA A 1 190 ? 6.409 2.731 8.451 1.00 94.69 190 ALA A O 1
ATOM 1382 N N . VAL A 1 191 ? 4.524 2.247 9.566 1.00 94.81 191 VAL A N 1
ATOM 1383 C CA . VAL A 1 191 ? 3.900 1.453 8.489 1.00 94.81 191 VAL A CA 1
ATOM 1384 C C . VAL A 1 191 ? 3.626 2.316 7.253 1.00 94.81 191 VAL A C 1
ATOM 1386 O O . VAL A 1 191 ? 3.866 1.878 6.129 1.00 94.81 191 VAL A O 1
ATOM 1389 N N . THR A 1 192 ? 3.209 3.568 7.445 1.00 96.31 192 THR A N 1
ATOM 1390 C CA . THR A 1 192 ? 3.008 4.531 6.351 1.00 96.31 192 THR A CA 1
ATOM 1391 C C . THR A 1 192 ? 4.320 4.867 5.635 1.00 96.31 192 THR A C 1
ATOM 1393 O O . THR A 1 192 ? 4.380 4.877 4.405 1.00 96.31 192 THR A O 1
ATOM 1396 N N . VAL A 1 193 ? 5.402 5.084 6.388 1.00 95.62 193 VAL A N 1
ATOM 1397 C CA . VAL A 1 193 ? 6.741 5.287 5.817 1.00 95.62 193 VAL A CA 1
ATOM 1398 C C . VAL A 1 193 ? 7.238 4.015 5.129 1.00 95.62 193 VAL A C 1
ATOM 1400 O O . VAL A 1 193 ? 7.789 4.100 4.035 1.00 95.62 193 VAL A O 1
ATOM 1403 N N . ALA A 1 194 ? 7.012 2.834 5.710 1.00 94.69 194 ALA A N 1
ATOM 14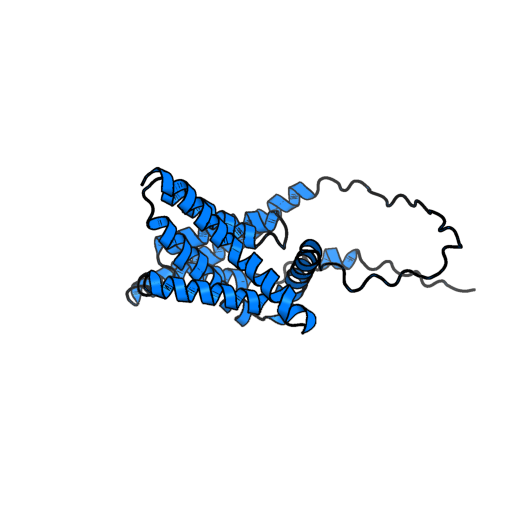04 C CA . ALA A 1 194 ? 7.372 1.553 5.107 1.00 94.69 194 ALA A CA 1
ATOM 1405 C C . ALA A 1 194 ? 6.667 1.338 3.756 1.00 94.69 194 ALA A C 1
ATOM 1407 O O . ALA A 1 194 ? 7.314 0.923 2.791 1.00 94.69 194 ALA A O 1
ATOM 1408 N N . PHE A 1 195 ? 5.384 1.706 3.654 1.00 95.69 195 PHE A N 1
ATOM 1409 C CA . PHE A 1 195 ? 4.651 1.730 2.388 1.00 95.69 195 PHE A CA 1
ATOM 1410 C C . PHE A 1 195 ? 5.334 2.644 1.359 1.00 95.69 195 PHE A C 1
ATOM 1412 O O . PHE A 1 195 ? 5.584 2.219 0.230 1.00 95.69 195 PHE A O 1
ATOM 1419 N N . GLY A 1 196 ? 5.741 3.857 1.744 1.00 94.69 196 GLY A N 1
ATOM 1420 C CA . GLY A 1 196 ? 6.509 4.739 0.860 1.00 94.69 196 GLY A CA 1
ATOM 1421 C C . GLY A 1 196 ? 7.871 4.164 0.451 1.00 94.69 196 GLY A C 1
ATOM 1422 O O . GLY A 1 196 ? 8.234 4.166 -0.725 1.00 94.69 196 GLY A O 1
ATOM 1423 N N . LEU A 1 197 ? 8.617 3.579 1.390 1.00 93.25 197 LEU A N 1
ATOM 1424 C CA . LEU A 1 197 ? 9.917 2.949 1.128 1.00 93.25 197 LEU A CA 1
ATOM 1425 C C . LEU A 1 197 ? 9.815 1.725 0.205 1.00 93.25 197 LEU A C 1
ATOM 1427 O O . LEU A 1 197 ? 10.731 1.468 -0.586 1.00 93.25 197 LEU A O 1
ATOM 1431 N N . SER A 1 198 ? 8.690 1.004 0.224 1.00 90.94 198 SER A N 1
ATOM 1432 C CA . SER A 1 198 ? 8.420 -0.070 -0.742 1.00 90.94 198 SER A CA 1
ATOM 1433 C C . SER A 1 198 ? 8.389 0.446 -2.195 1.00 90.94 198 SER A C 1
ATOM 1435 O O . SER A 1 198 ? 8.683 -0.304 -3.129 1.00 90.94 198 SER A O 1
ATOM 1437 N N . HIS A 1 199 ? 8.218 1.757 -2.386 1.00 90.50 199 HIS A N 1
ATOM 1438 C CA . HIS A 1 199 ? 8.232 2.445 -3.674 1.00 90.50 199 HIS A CA 1
ATOM 1439 C C . HIS A 1 199 ? 9.541 3.182 -3.991 1.00 90.50 199 HIS A C 1
ATOM 1441 O O . HIS A 1 199 ? 9.646 3.846 -5.021 1.00 90.50 199 HIS A O 1
ATOM 1447 N N . ALA A 1 200 ? 10.594 3.018 -3.183 1.00 88.88 200 ALA A N 1
ATOM 1448 C CA . ALA A 1 200 ? 11.888 3.672 -3.415 1.00 88.88 200 ALA A CA 1
ATOM 1449 C C . ALA A 1 200 ? 12.583 3.282 -4.739 1.00 88.88 200 ALA A C 1
ATOM 1451 O O . ALA A 1 200 ? 13.614 3.855 -5.086 1.00 88.88 200 ALA A O 1
ATOM 1452 N N . TYR A 1 201 ? 12.025 2.342 -5.512 1.00 81.69 201 TYR A N 1
ATOM 1453 C CA . TYR A 1 201 ? 12.546 1.959 -6.825 1.00 81.69 201 TYR A CA 1
ATOM 1454 C C . TYR A 1 201 ? 12.475 3.041 -7.894 1.00 81.69 201 TYR A C 1
ATOM 1456 O O . TYR A 1 201 ? 13.341 3.061 -8.766 1.00 81.69 201 TYR A O 1
ATOM 1464 N N . GLY A 1 202 ? 11.483 3.933 -7.856 1.00 78.56 202 GLY A N 1
ATOM 1465 C CA . GLY A 1 202 ? 11.502 5.130 -8.706 1.00 78.56 202 GLY A CA 1
ATOM 1466 C C . GLY A 1 202 ? 12.159 6.327 -8.024 1.00 78.56 202 GLY A C 1
ATOM 1467 O O . GLY A 1 202 ? 11.988 7.462 -8.460 1.00 78.56 202 GLY A O 1
ATOM 1468 N N . GLY A 1 203 ? 12.952 6.075 -6.980 1.00 85.56 203 GLY A N 1
ATOM 1469 C CA . GLY A 1 203 ? 13.759 7.065 -6.285 1.00 85.56 203 GLY A CA 1
ATOM 1470 C C . GLY A 1 203 ? 13.084 7.676 -5.059 1.00 85.56 203 GLY A C 1
ATOM 1471 O O . GLY A 1 203 ? 11.892 7.510 -4.802 1.00 85.56 203 GLY A O 1
ATOM 1472 N N . TRP A 1 204 ? 13.879 8.424 -4.293 1.00 88.25 204 TRP A N 1
ATOM 1473 C CA . TRP A 1 204 ? 13.441 9.079 -3.057 1.00 88.25 204 TRP A CA 1
ATOM 1474 C C . TRP A 1 204 ? 12.245 10.029 -3.211 1.00 88.25 204 TRP A C 1
ATOM 1476 O O . TRP A 1 204 ? 11.373 9.982 -2.347 1.00 88.25 204 TRP A O 1
ATOM 1486 N N . PRO A 1 205 ? 12.134 10.850 -4.280 1.00 88.81 205 PRO A N 1
ATOM 1487 C CA . PRO A 1 205 ? 10.936 11.659 -4.498 1.00 88.81 205 PRO A CA 1
ATOM 1488 C C . PRO A 1 205 ? 9.658 10.822 -4.550 1.00 88.81 205 PRO A C 1
ATOM 1490 O O . PRO A 1 205 ? 8.657 11.199 -3.949 1.00 88.81 205 PRO A O 1
ATOM 1493 N N . GLN A 1 206 ? 9.710 9.663 -5.214 1.00 88.50 206 GLN A N 1
ATOM 1494 C CA . GLN A 1 206 ? 8.569 8.760 -5.280 1.00 88.50 206 GLN A CA 1
ATOM 1495 C C . GLN A 1 206 ? 8.301 8.119 -3.919 1.00 88.50 206 GLN A C 1
ATOM 1497 O O . GLN A 1 206 ? 7.156 8.099 -3.496 1.00 88.50 206 GLN A O 1
ATOM 1502 N N . ALA A 1 207 ? 9.329 7.669 -3.191 1.00 92.31 207 ALA A N 1
ATOM 1503 C CA . ALA A 1 207 ? 9.133 7.124 -1.845 1.00 92.31 207 ALA A CA 1
ATOM 1504 C C . ALA A 1 207 ? 8.436 8.124 -0.907 1.00 92.31 207 ALA A C 1
ATOM 1506 O O . ALA A 1 207 ? 7.489 7.762 -0.215 1.00 92.31 207 ALA A O 1
ATOM 1507 N N . LEU A 1 208 ? 8.861 9.392 -0.929 1.00 93.75 208 LEU A N 1
ATOM 1508 C CA . LEU A 1 208 ? 8.245 10.460 -0.139 1.00 93.75 208 LEU A CA 1
ATOM 1509 C C . LEU A 1 208 ? 6.800 10.734 -0.569 1.00 93.75 208 LEU A C 1
ATOM 1511 O O . LEU A 1 208 ? 5.917 10.788 0.284 1.00 93.75 208 LEU A O 1
ATOM 1515 N N . ALA A 1 209 ? 6.548 10.854 -1.877 1.00 92.94 209 ALA A N 1
ATOM 1516 C CA . ALA A 1 209 ? 5.196 11.021 -2.411 1.00 92.94 209 ALA A CA 1
ATOM 1517 C C . ALA A 1 209 ? 4.278 9.864 -1.979 1.00 92.94 209 ALA A C 1
ATOM 1519 O O . ALA A 1 209 ? 3.151 10.084 -1.542 1.00 92.94 209 ALA A O 1
ATOM 1520 N N . LYS A 1 210 ? 4.791 8.631 -2.005 1.00 94.75 210 LYS A N 1
ATOM 1521 C CA . LYS A 1 210 ? 4.057 7.427 -1.608 1.00 94.75 210 LYS A CA 1
ATOM 1522 C C . LYS A 1 210 ? 3.828 7.328 -0.109 1.00 94.75 210 LYS A C 1
ATOM 1524 O O . LYS A 1 210 ? 2.790 6.811 0.283 1.00 94.75 210 LYS A O 1
ATOM 1529 N N . SER A 1 211 ? 4.709 7.873 0.726 1.00 95.62 211 SER A N 1
ATOM 1530 C CA . SER A 1 211 ? 4.422 8.034 2.156 1.00 95.62 211 SER A CA 1
ATOM 1531 C C . SER A 1 211 ? 3.234 8.976 2.383 1.00 95.62 211 SER A C 1
ATOM 1533 O O . SER A 1 211 ? 2.358 8.663 3.182 1.00 95.62 211 SER A O 1
ATOM 1535 N N . VAL A 1 212 ? 3.156 10.097 1.652 1.00 95.81 212 VAL A N 1
ATOM 1536 C CA . VAL A 1 212 ? 2.023 11.041 1.748 1.00 95.81 212 VAL A CA 1
ATOM 1537 C C . VAL A 1 212 ? 0.726 10.393 1.264 1.00 95.81 212 VAL A C 1
ATOM 1539 O O . VAL A 1 212 ? -0.270 10.403 1.982 1.00 95.81 212 VAL A O 1
ATOM 1542 N N . VAL A 1 213 ? 0.748 9.763 0.086 1.00 96.44 213 VAL A N 1
ATOM 1543 C CA . VAL A 1 213 ? -0.385 8.975 -0.429 1.00 96.44 213 VAL A CA 1
ATOM 1544 C C . VAL A 1 213 ? -0.787 7.894 0.572 1.00 96.44 213 VAL A C 1
ATOM 1546 O O . VAL A 1 213 ? -1.967 7.692 0.846 1.00 96.44 213 VAL A O 1
ATOM 1549 N N . GLY A 1 214 ? 0.197 7.241 1.183 1.00 96.75 214 GLY A N 1
ATOM 1550 C CA . GLY A 1 214 ? -0.051 6.202 2.156 1.00 96.75 214 GLY A CA 1
ATOM 1551 C C . GLY A 1 214 ? -0.734 6.696 3.430 1.00 96.75 214 GLY A C 1
ATOM 1552 O O . GLY A 1 214 ? -1.551 5.959 3.986 1.00 96.75 214 GLY A O 1
ATOM 1553 N N . ALA A 1 215 ? -0.439 7.927 3.858 1.00 97.31 215 ALA A N 1
ATOM 1554 C CA . ALA A 1 215 ? -1.124 8.587 4.964 1.00 97.31 215 ALA A CA 1
ATOM 1555 C C . ALA A 1 215 ? -2.577 8.926 4.597 1.00 97.31 215 ALA A C 1
ATOM 1557 O O . ALA A 1 215 ? -3.476 8.707 5.405 1.00 97.31 215 ALA A O 1
ATOM 1558 N N . LEU A 1 216 ? -2.822 9.394 3.365 1.00 97.12 216 LEU A N 1
ATOM 1559 C CA . LEU A 1 216 ? -4.176 9.650 2.862 1.00 97.12 216 LEU A CA 1
ATOM 1560 C C . LEU A 1 216 ? -5.023 8.369 2.852 1.00 97.12 216 LEU A C 1
ATOM 1562 O O . LEU A 1 216 ? -6.155 8.382 3.328 1.00 97.12 216 LEU A O 1
ATOM 1566 N N . PHE A 1 217 ? -4.468 7.252 2.375 1.00 97.81 217 PHE A N 1
ATOM 1567 C CA . PHE A 1 217 ? -5.171 5.963 2.363 1.00 97.81 217 PHE A CA 1
ATOM 1568 C C . PHE A 1 217 ? -5.437 5.432 3.772 1.00 97.81 217 PHE A C 1
ATOM 1570 O O . PHE A 1 217 ? -6.517 4.908 4.030 1.00 97.81 217 PHE A O 1
ATOM 1577 N N . LEU A 1 218 ? -4.499 5.624 4.708 1.00 97.19 218 LEU A N 1
ATOM 1578 C CA . LEU A 1 218 ? -4.739 5.313 6.117 1.00 97.19 218 LEU A CA 1
ATOM 1579 C C . LEU A 1 218 ? -5.889 6.159 6.692 1.00 97.19 218 LEU A C 1
ATOM 1581 O O . LEU A 1 218 ? -6.754 5.621 7.378 1.00 97.19 218 LEU A O 1
ATOM 1585 N N . GLY A 1 219 ? -5.939 7.456 6.373 1.00 96.25 219 GLY A N 1
ATOM 1586 C CA . GLY A 1 219 ? -7.041 8.339 6.762 1.00 96.25 219 GLY A CA 1
ATOM 1587 C C . GLY A 1 219 ? -8.393 7.899 6.188 1.00 96.25 219 GLY A C 1
ATOM 1588 O O . GLY A 1 219 ? -9.387 7.872 6.913 1.00 96.25 219 GLY A O 1
ATOM 1589 N N . ALA A 1 220 ? -8.431 7.479 4.919 1.00 94.44 220 ALA A N 1
ATOM 1590 C CA . ALA A 1 220 ? -9.640 6.933 4.299 1.00 94.44 220 ALA A CA 1
ATOM 1591 C C . ALA A 1 220 ? -10.107 5.641 4.985 1.00 94.44 220 ALA A C 1
ATOM 1593 O O . ALA A 1 220 ? -11.294 5.505 5.289 1.00 94.44 220 ALA A O 1
ATOM 1594 N N . ALA A 1 221 ? -9.173 4.730 5.285 1.00 93.94 221 ALA A N 1
ATOM 1595 C CA . ALA A 1 221 ? -9.465 3.501 6.019 1.00 93.94 221 ALA A CA 1
ATOM 1596 C C . ALA A 1 221 ? -10.028 3.779 7.418 1.00 93.94 221 ALA A C 1
ATOM 1598 O O . ALA A 1 221 ? -10.976 3.120 7.833 1.00 93.94 221 ALA A O 1
ATOM 1599 N N . ALA A 1 222 ? -9.475 4.772 8.120 1.00 92.94 222 ALA A N 1
ATOM 1600 C CA . ALA A 1 222 ? -9.924 5.167 9.452 1.00 92.94 222 ALA A CA 1
ATOM 1601 C C . ALA A 1 222 ? -11.288 5.880 9.455 1.00 92.94 222 ALA A C 1
ATOM 1603 O O . ALA A 1 222 ? -12.000 5.818 10.451 1.00 92.94 222 ALA A O 1
ATOM 1604 N N . THR A 1 223 ? -11.646 6.566 8.364 1.00 90.81 223 THR A N 1
ATOM 1605 C CA . THR A 1 223 ? -12.899 7.340 8.263 1.00 90.81 223 THR A CA 1
ATOM 1606 C C . THR A 1 223 ? -14.087 6.475 7.852 1.00 90.81 223 THR A C 1
ATOM 1608 O O . THR A 1 223 ? -15.208 6.725 8.287 1.00 90.81 223 THR A O 1
ATOM 1611 N N . ALA A 1 224 ? -13.857 5.486 6.988 1.00 89.31 224 ALA A N 1
ATOM 1612 C CA . ALA A 1 224 ? -14.913 4.631 6.465 1.00 89.31 224 ALA A CA 1
ATOM 1613 C C . ALA A 1 224 ? -14.584 3.158 6.700 1.00 89.31 224 ALA A C 1
ATOM 1615 O O . ALA A 1 224 ? -15.077 2.574 7.656 1.00 89.31 224 ALA A O 1
ATOM 1616 N N . THR A 1 225 ? -13.770 2.553 5.831 1.00 93.94 225 THR A N 1
ATOM 1617 C CA . THR A 1 225 ? -13.365 1.140 5.907 1.00 93.94 225 THR A CA 1
ATOM 1618 C C . THR A 1 225 ? -12.141 0.878 5.032 1.00 93.94 225 THR A C 1
ATOM 1620 O O . THR A 1 225 ? -11.745 1.719 4.220 1.00 93.94 225 THR A O 1
ATOM 1623 N N . LEU A 1 226 ? -11.593 -0.340 5.100 1.00 96.31 226 LEU A N 1
ATOM 1624 C CA . LEU A 1 226 ? -10.568 -0.809 4.165 1.00 96.31 226 LEU A CA 1
ATOM 1625 C C . LEU A 1 226 ? -10.993 -0.674 2.690 1.00 96.31 226 LEU A C 1
ATOM 1627 O O . LEU A 1 226 ? -10.155 -0.358 1.845 1.00 96.31 226 LEU A O 1
ATOM 1631 N N . LEU A 1 227 ? -12.287 -0.828 2.379 1.00 96.62 227 LEU A N 1
ATOM 1632 C CA . LEU A 1 227 ? -12.814 -0.633 1.024 1.00 96.62 227 LEU A CA 1
ATOM 1633 C C . LEU A 1 227 ? -12.552 0.786 0.495 1.00 96.62 227 LEU A C 1
ATOM 1635 O O . LEU A 1 227 ? -12.267 0.949 -0.693 1.00 96.62 227 LEU A O 1
ATOM 1639 N N . ALA A 1 228 ? -12.599 1.808 1.356 1.00 96.62 228 ALA A N 1
ATOM 1640 C CA . ALA A 1 228 ? -12.304 3.183 0.956 1.00 96.62 228 ALA A CA 1
ATOM 1641 C C . ALA A 1 228 ? -10.838 3.341 0.527 1.00 96.62 228 ALA A C 1
ATOM 1643 O O . ALA A 1 228 ? -10.562 3.923 -0.522 1.00 96.62 228 ALA A O 1
ATOM 1644 N N . ALA A 1 229 ? -9.901 2.762 1.285 1.00 97.31 229 ALA A N 1
ATOM 1645 C CA . ALA A 1 229 ? -8.481 2.766 0.932 1.00 97.31 229 ALA A CA 1
ATOM 1646 C C . ALA A 1 229 ? -8.201 1.974 -0.355 1.00 97.31 229 ALA A C 1
ATOM 1648 O O . ALA A 1 229 ? -7.501 2.473 -1.235 1.00 97.31 229 ALA A O 1
ATOM 1649 N N . VAL A 1 230 ? -8.808 0.789 -0.511 1.00 97.62 230 VAL A N 1
ATOM 1650 C CA . VAL A 1 230 ? -8.718 -0.021 -1.741 1.00 97.62 230 VAL A CA 1
ATOM 1651 C C . VAL A 1 230 ? -9.209 0.775 -2.947 1.00 97.62 230 VAL A C 1
ATOM 1653 O O . VAL A 1 230 ? -8.513 0.862 -3.956 1.00 97.62 230 VAL A O 1
ATOM 1656 N N . THR A 1 231 ? -10.379 1.404 -2.835 1.00 97.62 231 THR A N 1
ATOM 1657 C CA . THR A 1 231 ? -10.963 2.215 -3.912 1.00 97.62 231 THR A CA 1
ATOM 1658 C C . THR A 1 231 ? -10.049 3.384 -4.274 1.00 97.62 231 THR A C 1
ATOM 1660 O O . THR A 1 231 ? -9.745 3.585 -5.451 1.00 97.62 231 THR A O 1
ATOM 1663 N N . ALA A 1 232 ? -9.545 4.110 -3.270 1.00 97.75 232 ALA A N 1
ATOM 1664 C CA . ALA A 1 232 ? -8.616 5.217 -3.472 1.00 97.75 232 ALA A CA 1
ATOM 1665 C C . ALA A 1 232 ? -7.337 4.771 -4.198 1.00 97.75 232 ALA A C 1
ATOM 1667 O O . ALA A 1 232 ? -6.910 5.428 -5.149 1.00 97.75 232 ALA A O 1
ATOM 1668 N N . HIS A 1 233 ? -6.753 3.640 -3.794 1.00 97.81 233 HIS A N 1
ATOM 1669 C CA . HIS A 1 233 ? -5.530 3.112 -4.393 1.00 97.81 233 HIS A CA 1
ATOM 1670 C C . HIS A 1 233 ? -5.757 2.603 -5.821 1.00 97.81 233 HIS A C 1
ATOM 1672 O O . HIS A 1 233 ? -4.974 2.908 -6.721 1.00 97.81 233 HIS A O 1
ATOM 1678 N N . VAL A 1 234 ? -6.856 1.892 -6.078 1.00 96.56 234 VAL A N 1
ATOM 1679 C CA . VAL A 1 234 ? -7.194 1.439 -7.433 1.00 96.56 234 VAL A CA 1
ATOM 1680 C C . VAL A 1 234 ? -7.367 2.632 -8.371 1.00 96.56 234 VAL A C 1
ATOM 1682 O O . VAL A 1 234 ? -6.740 2.663 -9.428 1.00 96.56 234 VAL A O 1
ATOM 1685 N N . LEU A 1 235 ? -8.143 3.647 -7.978 1.00 95.94 235 LEU A N 1
ATOM 1686 C CA . LEU A 1 235 ? -8.323 4.861 -8.781 1.00 95.94 235 LEU A CA 1
ATOM 1687 C C . LEU A 1 235 ? -7.002 5.603 -9.001 1.00 95.94 235 LEU A C 1
ATOM 1689 O O . LEU A 1 235 ? -6.725 6.047 -10.116 1.00 95.94 235 LEU A O 1
ATOM 1693 N N . PHE A 1 236 ? -6.168 5.687 -7.963 1.00 94.94 236 PHE A N 1
ATOM 1694 C CA . PHE A 1 236 ? -4.829 6.254 -8.055 1.00 94.94 236 PHE A CA 1
ATOM 1695 C C . PHE A 1 236 ? -3.967 5.521 -9.105 1.00 94.94 236 PHE A C 1
ATOM 1697 O O . PHE A 1 236 ? -3.364 6.169 -9.965 1.00 94.94 236 PHE A O 1
ATOM 1704 N N . ASN A 1 237 ? -3.947 4.183 -9.088 1.00 93.12 237 ASN A N 1
ATOM 1705 C CA . ASN A 1 237 ? -3.180 3.383 -10.046 1.00 93.12 237 ASN A CA 1
ATOM 1706 C C . ASN A 1 237 ? -3.731 3.513 -11.469 1.00 93.12 237 ASN A C 1
ATOM 1708 O O . ASN A 1 237 ? -2.958 3.723 -12.401 1.00 93.12 237 ASN A O 1
ATOM 1712 N N . LEU A 1 238 ? -5.054 3.466 -11.643 1.00 91.44 238 LEU A N 1
ATOM 1713 C CA . LEU A 1 238 ? -5.682 3.644 -12.953 1.00 91.44 238 LEU A CA 1
ATOM 1714 C C . LEU A 1 238 ? -5.369 5.028 -13.540 1.00 91.44 238 LEU A C 1
ATOM 1716 O O . LEU A 1 238 ? -4.981 5.126 -14.703 1.00 91.44 238 LEU A O 1
ATOM 1720 N N . ALA A 1 239 ? -5.434 6.093 -12.738 1.00 90.50 239 ALA A N 1
ATOM 1721 C CA . ALA A 1 239 ? -5.075 7.442 -13.179 1.00 90.50 239 ALA A CA 1
ATOM 1722 C C . ALA A 1 239 ? -3.594 7.577 -13.588 1.00 90.50 239 ALA A C 1
ATOM 1724 O O . ALA A 1 239 ? -3.255 8.438 -14.402 1.00 90.50 239 ALA A O 1
ATOM 1725 N N . ALA A 1 240 ? -2.706 6.738 -13.044 1.00 83.75 240 ALA A N 1
ATOM 1726 C CA . ALA A 1 240 ? -1.311 6.664 -13.472 1.00 83.75 240 ALA A CA 1
ATOM 1727 C C . ALA A 1 240 ? -1.136 5.889 -14.796 1.00 83.75 240 ALA A C 1
ATOM 1729 O O . ALA A 1 240 ? -0.228 6.204 -15.565 1.00 83.75 240 ALA A O 1
ATOM 1730 N N . CYS A 1 241 ? -2.002 4.908 -15.080 1.00 80.56 241 CYS A N 1
ATOM 1731 C CA . CYS A 1 241 ? -1.994 4.125 -16.324 1.00 80.56 241 CYS A CA 1
ATOM 1732 C C . CYS A 1 241 ? -2.527 4.880 -17.534 1.00 80.56 241 CYS A C 1
ATOM 1734 O O . CYS A 1 241 ? -2.103 4.602 -18.654 1.00 80.56 241 CYS A O 1
ATOM 1736 N N . PHE A 1 242 ? -3.460 5.803 -17.313 1.00 77.56 242 PHE A N 1
ATOM 1737 C CA . PHE A 1 242 ? -4.010 6.666 -18.346 1.00 77.56 242 PHE A CA 1
ATOM 1738 C C . PHE A 1 242 ? -3.385 8.051 -18.193 1.00 77.56 242 PHE A C 1
ATOM 1740 O O . PHE A 1 242 ? -4.018 8.941 -17.616 1.00 77.56 242 PHE A O 1
ATOM 1747 N N . PRO A 1 243 ? -2.138 8.271 -18.659 1.00 63.12 243 PRO A N 1
ATOM 1748 C CA . PRO A 1 243 ? -1.617 9.616 -18.760 1.00 63.12 243 PRO A CA 1
ATOM 1749 C C . PRO A 1 243 ? -2.524 10.369 -19.733 1.00 63.12 243 PRO A C 1
ATOM 1751 O O . PRO A 1 243 ? -2.370 10.274 -20.949 1.00 63.12 243 PRO A O 1
ATOM 1754 N N . VAL A 1 244 ? -3.493 11.106 -19.182 1.00 54.72 244 VAL A N 1
ATOM 1755 C CA . VAL A 1 244 ? -4.199 12.176 -19.885 1.00 54.72 244 VAL A CA 1
ATOM 1756 C C . VAL A 1 244 ? -3.091 12.991 -20.531 1.00 54.72 244 VAL A C 1
ATOM 1758 O O . VAL A 1 244 ? -2.202 13.437 -19.814 1.00 54.72 244 VAL A O 1
ATOM 1761 N N . HIS A 1 245 ? -3.074 13.050 -21.862 1.00 41.50 245 HIS A N 1
ATOM 1762 C CA . HIS A 1 245 ? -1.997 13.551 -22.717 1.00 41.50 245 HIS A CA 1
ATOM 1763 C C . HIS A 1 245 ? -1.449 14.938 -22.313 1.00 41.50 245 HIS A C 1
ATOM 1765 O O . HIS A 1 245 ? -1.665 15.934 -22.992 1.00 41.50 245 HIS A O 1
ATOM 1771 N N . THR A 1 246 ? -0.688 15.037 -21.227 1.00 45.97 246 THR A N 1
ATOM 1772 C CA . THR A 1 246 ? -0.088 16.290 -20.769 1.00 45.97 246 THR A CA 1
ATOM 1773 C C . THR A 1 246 ? 1.374 16.308 -21.180 1.00 45.97 246 THR A C 1
ATOM 1775 O O . THR A 1 246 ? 2.241 16.085 -20.343 1.00 45.97 246 THR A O 1
ATOM 1778 N N . GLY A 1 247 ? 1.635 16.495 -22.479 1.00 47.34 247 GLY A N 1
ATOM 1779 C CA . GLY A 1 247 ? 2.827 17.138 -23.072 1.00 47.34 247 GLY A CA 1
ATOM 1780 C C . GLY A 1 247 ? 4.256 16.697 -22.695 1.00 47.34 247 GLY A C 1
ATOM 1781 O O . GLY A 1 247 ? 5.208 17.205 -23.281 1.00 47.34 247 GLY A O 1
ATOM 1782 N N . TYR A 1 248 ? 4.466 15.774 -21.755 1.00 42.75 248 TYR A N 1
ATOM 1783 C CA . TYR A 1 248 ? 5.784 15.505 -21.164 1.00 42.75 248 TYR A CA 1
ATOM 1784 C C . TYR A 1 248 ? 6.650 14.557 -22.002 1.00 42.75 248 TYR A C 1
ATOM 1786 O O . TYR A 1 248 ? 7.859 14.467 -21.799 1.00 42.75 248 TYR A O 1
ATOM 1794 N N . THR A 1 249 ? 6.060 13.879 -22.986 1.00 46.81 249 THR A N 1
ATOM 1795 C CA . THR A 1 249 ? 6.791 13.036 -23.940 1.00 46.81 249 THR A CA 1
ATOM 1796 C C . THR A 1 249 ? 7.523 13.839 -25.022 1.00 46.81 249 THR A C 1
ATOM 1798 O O . THR A 1 249 ? 8.377 13.275 -25.702 1.00 46.81 249 THR A O 1
ATOM 1801 N N . GLY A 1 250 ? 7.266 15.148 -25.157 1.00 39.38 250 GLY A N 1
ATOM 1802 C CA . GLY A 1 250 ? 7.918 15.992 -26.166 1.00 39.38 250 GLY A CA 1
ATOM 1803 C C . GLY A 1 250 ? 9.386 16.316 -25.864 1.00 39.38 250 GLY A C 1
ATOM 1804 O O . GLY A 1 250 ? 10.238 16.208 -26.742 1.00 39.38 250 GLY A O 1
ATOM 1805 N N . ALA A 1 251 ? 9.721 16.652 -24.615 1.00 47.50 251 ALA A N 1
ATOM 1806 C CA . ALA A 1 251 ? 11.054 17.173 -24.287 1.00 47.50 251 ALA A CA 1
ATOM 1807 C C . ALA A 1 251 ? 12.150 16.091 -24.209 1.00 47.50 251 ALA A C 1
ATOM 1809 O O . ALA A 1 251 ? 13.295 16.354 -24.564 1.00 47.50 251 ALA A O 1
ATOM 1810 N N . ALA A 1 252 ? 11.816 14.864 -23.789 1.00 47.84 252 ALA A N 1
ATOM 1811 C CA . ALA A 1 252 ? 12.793 13.771 -23.697 1.00 47.84 252 ALA A CA 1
ATOM 1812 C C . ALA A 1 252 ? 13.104 13.121 -25.059 1.00 47.84 252 ALA A C 1
ATOM 1814 O O . ALA A 1 252 ? 14.203 12.612 -25.256 1.00 47.84 252 ALA A O 1
ATOM 1815 N N . ARG A 1 253 ? 12.166 13.167 -26.019 1.00 46.41 253 ARG A N 1
ATOM 1816 C CA . ARG A 1 253 ? 12.412 12.716 -27.400 1.00 46.41 253 ARG A CA 1
ATOM 1817 C C . ARG A 1 253 ? 13.170 13.752 -28.231 1.00 46.41 253 ARG A C 1
ATOM 1819 O O . ARG A 1 253 ? 13.960 13.362 -29.083 1.00 46.41 253 ARG A O 1
ATOM 1826 N N . ALA A 1 254 ? 12.978 15.045 -27.964 1.00 47.53 254 ALA A N 1
ATOM 1827 C CA . ALA A 1 254 ? 13.624 16.116 -28.724 1.00 47.53 254 ALA A CA 1
ATOM 1828 C C . ALA A 1 254 ? 15.148 16.225 -28.500 1.00 47.53 254 ALA A C 1
ATOM 1830 O O . ALA A 1 254 ? 15.836 16.794 -29.338 1.00 47.53 254 ALA A O 1
ATOM 1831 N N . GLY A 1 255 ? 15.690 15.671 -27.407 1.00 51.34 255 GLY A N 1
ATOM 1832 C CA . GLY A 1 255 ? 17.128 15.723 -27.102 1.00 51.34 255 GLY A CA 1
ATOM 1833 C C . GLY A 1 255 ? 17.956 14.508 -27.542 1.00 51.34 255 GLY A C 1
ATOM 1834 O O . GLY A 1 255 ? 19.161 14.507 -27.318 1.00 51.34 255 GLY A O 1
ATOM 1835 N N . ALA A 1 256 ? 17.341 13.463 -28.113 1.00 48.72 256 ALA A N 1
ATOM 1836 C CA . ALA A 1 256 ? 17.973 12.142 -28.257 1.00 48.72 256 ALA A CA 1
ATOM 1837 C C . ALA A 1 256 ? 18.297 11.703 -29.695 1.00 48.72 256 ALA A C 1
ATOM 1839 O O . ALA A 1 256 ? 18.737 10.575 -29.885 1.00 48.72 256 ALA A O 1
ATOM 1840 N N . MET A 1 257 ? 18.119 12.555 -30.703 1.00 43.84 257 MET A N 1
ATOM 1841 C CA . MET A 1 257 ? 18.617 12.257 -32.050 1.00 43.84 257 MET A CA 1
ATOM 1842 C C . MET A 1 257 ? 19.659 13.309 -32.419 1.00 43.84 257 MET A C 1
ATOM 1844 O O . MET A 1 257 ? 19.289 14.352 -32.965 1.00 43.84 257 MET A O 1
ATOM 1848 N N . PRO A 1 258 ? 20.958 13.083 -32.132 1.00 55.00 258 PRO A N 1
ATOM 1849 C CA . PRO A 1 258 ? 21.978 13.705 -32.956 1.00 55.00 258 PRO A CA 1
ATOM 1850 C C . PRO A 1 258 ? 21.628 13.323 -34.393 1.00 55.00 258 PRO A C 1
ATOM 1852 O O . PRO A 1 258 ? 21.573 12.142 -34.730 1.00 55.00 258 PRO A O 1
ATOM 1855 N N . ARG A 1 259 ? 21.291 14.319 -35.219 1.00 58.47 259 ARG A N 1
ATOM 1856 C CA . ARG A 1 259 ? 21.309 14.132 -36.666 1.00 58.47 259 ARG A CA 1
ATOM 1857 C C . ARG A 1 259 ? 22.715 13.634 -36.960 1.00 58.47 259 ARG A C 1
ATOM 1859 O O . ARG A 1 259 ? 23.656 14.415 -36.852 1.00 58.47 259 ARG A O 1
ATOM 1866 N N . GLU A 1 260 ? 22.855 12.346 -37.263 1.00 61.03 260 GLU A N 1
ATOM 1867 C CA . GLU A 1 260 ? 23.960 11.891 -38.088 1.00 61.03 260 GLU A CA 1
ATOM 1868 C C . GLU A 1 260 ? 23.892 12.777 -39.324 1.00 61.03 260 GLU A C 1
ATOM 1870 O O . GLU A 1 260 ? 23.012 12.648 -40.176 1.00 61.03 260 GLU A O 1
ATOM 1875 N N . THR A 1 261 ? 24.743 13.796 -39.338 1.00 62.31 261 THR A N 1
ATOM 1876 C CA . THR A 1 261 ? 25.093 14.519 -40.541 1.00 62.31 261 THR A CA 1
ATOM 1877 C C . THR A 1 261 ? 25.678 13.458 -41.447 1.00 62.31 261 THR A C 1
ATOM 1879 O O . THR A 1 261 ? 26.829 13.058 -41.269 1.00 62.31 261 THR A O 1
ATOM 1882 N N . ALA A 1 262 ? 24.830 12.930 -42.330 1.00 57.22 262 ALA A N 1
ATOM 1883 C CA . ALA A 1 262 ? 25.241 12.106 -43.441 1.00 57.22 262 ALA A CA 1
ATOM 1884 C C . ALA A 1 262 ? 26.430 12.816 -44.083 1.00 57.22 262 ALA A C 1
ATOM 1886 O O . ALA A 1 262 ? 26.309 13.955 -44.538 1.00 57.22 262 ALA A O 1
ATOM 1887 N N . GLY A 1 263 ? 27.594 12.176 -44.007 1.00 60.91 263 GLY A N 1
ATOM 1888 C CA . GLY A 1 263 ? 28.764 12.631 -44.723 1.00 60.91 263 GLY A CA 1
ATOM 1889 C C . GLY A 1 263 ? 28.415 12.650 -46.202 1.00 60.91 263 GLY A C 1
ATOM 1890 O O . GLY A 1 263 ? 28.174 11.603 -46.799 1.00 60.91 263 GLY A O 1
ATOM 1891 N N . GLU A 1 264 ? 28.370 13.846 -46.777 1.00 57.66 264 GLU A N 1
ATOM 1892 C CA . GLU A 1 264 ? 28.553 14.033 -48.206 1.00 57.66 264 GLU A CA 1
ATOM 1893 C C . GLU A 1 264 ? 29.974 13.564 -48.535 1.00 57.66 264 GLU A C 1
ATOM 1895 O O . GLU A 1 264 ? 30.954 14.271 -48.306 1.00 57.66 264 GLU A O 1
ATOM 1900 N N . GLY A 1 265 ? 30.086 12.329 -49.019 1.00 66.88 265 GLY A N 1
ATOM 1901 C CA . GLY A 1 265 ? 31.262 11.892 -49.754 1.00 66.88 265 GLY A CA 1
ATOM 1902 C C . GLY A 1 265 ? 31.305 12.627 -51.093 1.00 66.88 265 GLY A C 1
ATOM 1903 O O . GLY A 1 265 ? 30.379 12.496 -51.895 1.00 66.88 265 GLY A O 1
ATOM 1904 N N . ARG A 1 266 ? 32.367 13.403 -51.307 1.00 61.91 266 ARG A N 1
ATOM 1905 C CA . ARG A 1 266 ? 32.883 13.765 -52.630 1.00 61.91 266 ARG A CA 1
ATOM 1906 C C . ARG A 1 266 ? 34.165 12.991 -52.876 1.00 61.91 266 ARG A C 1
ATOM 1908 O O . ARG A 1 266 ? 34.909 12.799 -51.888 1.00 61.91 266 ARG A O 1
#

Organism: NCBI:txid2711217